Protein AF-A0A482V9Z1-F1 (afdb_monomer_lite)

pLDDT: mean 88.26, std 11.46, range [41.91, 97.75]

Structure (mmCIF, N/CA/C/O backbone):
data_AF-A0A482V9Z1-F1
#
_entry.id   AF-A0A482V9Z1-F1
#
loop_
_atom_site.group_PDB
_atom_site.id
_atom_site.type_symbol
_atom_site.label_atom_id
_atom_site.label_alt_id
_atom_site.label_comp_id
_atom_site.label_asym_id
_atom_site.label_entity_id
_atom_site.label_seq_id
_atom_site.pdbx_PDB_ins_code
_atom_site.Cartn_x
_atom_site.Cartn_y
_atom_site.Cartn_z
_atom_site.occupancy
_atom_site.B_iso_or_equiv
_atom_site.auth_seq_id
_atom_site.auth_comp_id
_atom_site.auth_asym_id
_atom_site.auth_atom_id
_atom_site.pdbx_PDB_model_num
ATOM 1 N N . MET A 1 1 ? -29.472 -9.387 -7.785 1.00 41.91 1 MET A N 1
ATOM 2 C CA . MET A 1 1 ? -29.413 -8.878 -9.172 1.00 41.91 1 MET A CA 1
ATOM 3 C C . MET A 1 1 ? -28.468 -7.685 -9.150 1.00 41.91 1 MET A C 1
ATOM 5 O O . MET A 1 1 ? -28.786 -6.718 -8.475 1.00 41.91 1 MET A O 1
ATOM 9 N N . VAL A 1 2 ? -27.271 -7.790 -9.737 1.00 45.00 2 VAL A N 1
ATOM 10 C CA . VAL A 1 2 ? -26.297 -6.681 -9.749 1.00 45.00 2 VAL A CA 1
ATOM 11 C C . VAL A 1 2 ? -26.750 -5.664 -10.807 1.00 45.00 2 VAL A C 1
ATOM 13 O O . VAL A 1 2 ? -26.982 -6.079 -11.947 1.00 45.00 2 VAL A O 1
ATOM 16 N N . PRO A 1 3 ? -26.945 -4.375 -10.472 1.00 49.47 3 PRO A N 1
ATOM 17 C CA . PRO A 1 3 ? -27.411 -3.387 -11.441 1.00 49.47 3 PRO A CA 1
ATOM 18 C C . PRO A 1 3 ? -26.407 -3.207 -12.591 1.00 49.47 3 PRO A C 1
ATOM 20 O O . PRO A 1 3 ? -25.194 -3.234 -12.387 1.00 49.47 3 PRO A O 1
ATOM 23 N N . ARG A 1 4 ? -26.906 -3.033 -13.821 1.00 59.50 4 ARG A N 1
ATOM 24 C CA . ARG A 1 4 ? -26.065 -2.794 -15.010 1.00 59.50 4 ARG A CA 1
ATOM 25 C C . ARG A 1 4 ? -25.396 -1.419 -14.903 1.00 59.50 4 ARG A C 1
ATOM 27 O O . ARG A 1 4 ? -26.078 -0.465 -14.553 1.00 59.50 4 ARG A O 1
ATOM 34 N N . HIS A 1 5 ? -24.115 -1.305 -15.274 1.00 59.34 5 HIS A N 1
ATOM 35 C CA . HIS A 1 5 ? -23.295 -0.096 -15.057 1.00 59.34 5 HIS A CA 1
ATOM 36 C C . HIS A 1 5 ? -23.943 1.223 -15.532 1.00 59.34 5 HIS A C 1
ATOM 38 O O . HIS A 1 5 ? -23.863 2.226 -14.830 1.00 59.34 5 HIS A O 1
ATOM 44 N N . ASN A 1 6 ? -24.665 1.194 -16.659 1.00 64.69 6 ASN A N 1
ATOM 45 C CA . ASN A 1 6 ? -25.381 2.347 -17.221 1.00 64.69 6 ASN A CA 1
ATOM 46 C C . ASN A 1 6 ? -26.492 2.905 -16.316 1.00 64.69 6 ASN A C 1
ATOM 48 O O . ASN A 1 6 ? -26.917 4.036 -16.515 1.00 64.69 6 ASN A O 1
ATOM 52 N N . ASN A 1 7 ? -26.956 2.129 -15.334 1.00 61.81 7 ASN A N 1
ATOM 53 C CA . ASN A 1 7 ? -28.040 2.496 -14.424 1.00 61.81 7 ASN A CA 1
ATOM 54 C C . ASN A 1 7 ? -27.549 2.708 -12.980 1.00 61.81 7 ASN A C 1
ATOM 56 O O . ASN A 1 7 ? -28.363 2.957 -12.100 1.00 61.81 7 ASN A O 1
ATOM 60 N N . VAL A 1 8 ? -26.246 2.556 -12.703 1.00 59.16 8 VAL A N 1
ATOM 61 C CA . VAL A 1 8 ? -25.694 2.658 -11.334 1.00 59.16 8 VAL A CA 1
ATOM 62 C C . VAL A 1 8 ? -25.489 4.116 -10.910 1.00 59.16 8 VAL A C 1
ATOM 64 O O . VAL A 1 8 ? -25.577 4.424 -9.729 1.00 59.16 8 VAL A O 1
ATOM 67 N N . PHE A 1 9 ? -25.258 5.022 -11.864 1.00 57.88 9 PHE A N 1
ATOM 68 C CA . PHE A 1 9 ? -24.918 6.427 -11.594 1.00 57.88 9 PHE A CA 1
ATOM 69 C C . PHE A 1 9 ? -25.969 7.427 -12.098 1.00 57.88 9 PHE A C 1
ATOM 71 O O . PHE A 1 9 ? -25.679 8.610 -12.241 1.00 57.88 9 PHE A O 1
ATOM 78 N N . THR A 1 10 ? -27.190 6.971 -12.398 1.00 64.38 10 THR A N 1
ATOM 79 C CA . THR A 1 10 ? -28.287 7.854 -12.837 1.00 64.38 10 THR A CA 1
ATOM 80 C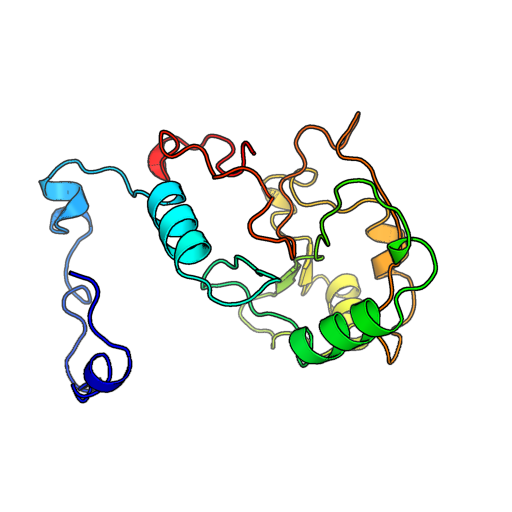 C . THR A 1 10 ? -28.883 8.677 -11.695 1.00 64.38 10 THR A C 1
ATOM 82 O O . THR A 1 10 ? -29.561 9.669 -11.949 1.00 64.38 10 THR A O 1
ATOM 85 N N . GLU A 1 11 ? -28.642 8.284 -10.443 1.00 65.69 11 GLU A N 1
ATOM 86 C CA . GLU A 1 11 ? -29.041 9.064 -9.276 1.00 65.69 11 GLU A CA 1
ATOM 87 C C . GLU A 1 11 ? -28.033 10.187 -9.022 1.00 65.69 11 GLU A C 1
ATOM 89 O O . GLU A 1 11 ? -26.869 9.963 -8.689 1.00 65.69 11 GLU A O 1
ATOM 94 N N . THR A 1 12 ? -28.494 11.425 -9.173 1.00 65.44 12 THR A N 1
ATOM 95 C CA . THR A 1 12 ? -27.739 12.606 -8.763 1.00 65.44 12 THR A CA 1
ATOM 96 C C . THR A 1 12 ? -27.607 12.622 -7.241 1.00 65.44 12 THR A C 1
ATOM 98 O O . THR A 1 12 ? -28.613 12.642 -6.530 1.00 65.44 12 THR A O 1
ATOM 101 N N . TYR A 1 13 ? -26.379 12.650 -6.730 1.00 68.00 13 TYR A N 1
ATOM 102 C CA . TYR A 1 13 ? -26.103 12.759 -5.299 1.00 68.00 13 TYR A CA 1
ATOM 103 C C . TYR A 1 13 ? -26.260 14.210 -4.825 1.00 68.00 13 TYR A C 1
ATOM 105 O O . TYR A 1 13 ? -25.604 15.123 -5.325 1.00 68.00 13 TYR A O 1
ATOM 113 N N . ASN A 1 14 ? -27.126 14.433 -3.835 1.00 71.94 14 ASN A N 1
ATOM 114 C CA . ASN A 1 14 ? -27.276 15.731 -3.183 1.00 71.94 14 ASN A CA 1
ATOM 115 C C . ASN A 1 14 ? -26.399 15.791 -1.922 1.00 71.94 14 ASN A C 1
ATOM 117 O O . ASN A 1 14 ? -26.817 15.378 -0.841 1.00 71.94 14 ASN A O 1
ATOM 121 N N . CYS A 1 15 ? -25.189 16.335 -2.060 1.00 78.56 15 CYS A N 1
ATOM 122 C CA . CYS A 1 15 ? -24.258 16.532 -0.944 1.00 78.56 15 CYS A CA 1
ATOM 123 C C . CYS A 1 15 ? -24.597 17.749 -0.058 1.00 78.56 15 CYS A C 1
ATOM 125 O O . CYS A 1 15 ? -23.825 18.074 0.840 1.00 78.56 15 CYS A O 1
ATOM 127 N N . SER A 1 16 ? -25.711 18.450 -0.308 1.00 84.69 16 SER A N 1
ATOM 128 C CA . SER A 1 16 ? -26.157 19.584 0.515 1.00 84.69 16 SER A CA 1
ATOM 129 C C . SER A 1 16 ? -26.915 19.149 1.769 1.00 84.69 16 SER A C 1
ATOM 131 O O . SER A 1 16 ? -27.087 19.950 2.685 1.00 84.69 16 SER A O 1
ATOM 133 N N . LEU A 1 17 ? -27.381 17.898 1.826 1.00 81.88 17 LEU A N 1
ATOM 134 C CA . LEU A 1 17 ? -28.006 17.356 3.028 1.00 81.88 17 LEU A CA 1
ATOM 135 C C . LEU A 1 17 ? -26.939 17.053 4.080 1.00 81.88 17 LEU A C 1
ATOM 137 O O . LEU A 1 17 ? -25.899 16.465 3.782 1.00 81.88 17 LEU A O 1
ATOM 141 N N . SER A 1 18 ? -27.214 17.425 5.330 1.00 83.06 18 SER A N 1
ATOM 142 C CA . SER A 1 18 ? -26.357 17.032 6.444 1.00 83.06 18 SER A CA 1
ATOM 143 C C . SER A 1 18 ? -26.303 15.505 6.543 1.00 83.06 18 SER A C 1
ATOM 145 O O . SER A 1 18 ? -27.344 14.850 6.423 1.00 83.06 18 SER A O 1
ATOM 147 N N . PRO A 1 19 ? -25.118 14.918 6.777 1.00 83.19 19 PRO A N 1
ATOM 148 C CA . PRO A 1 19 ? -25.011 13.479 6.895 1.00 83.19 19 PRO A CA 1
ATOM 149 C C . PRO A 1 19 ? -25.861 12.991 8.076 1.00 83.19 19 PRO A C 1
ATOM 151 O O . PRO A 1 19 ? -25.814 13.591 9.155 1.00 83.19 19 PRO A O 1
ATOM 154 N N . PRO A 1 20 ? -26.600 11.879 7.921 1.00 81.62 20 PRO A N 1
ATOM 155 C CA . PRO A 1 20 ? -27.537 11.395 8.936 1.00 81.62 20 PRO A CA 1
ATOM 156 C C . PRO A 1 20 ? -26.850 10.978 10.245 1.00 81.62 20 PRO A C 1
ATOM 158 O O . PRO A 1 20 ? -27.523 10.743 11.240 1.00 81.62 20 PRO A O 1
ATOM 161 N N . PHE A 1 21 ? -25.517 10.893 10.255 1.00 83.38 21 PHE A N 1
ATOM 162 C CA . PHE A 1 21 ? -24.700 10.548 11.413 1.00 83.38 21 PHE A CA 1
ATOM 163 C C . PHE A 1 21 ? -24.115 11.758 12.167 1.00 83.38 21 PHE A C 1
ATOM 165 O O . PH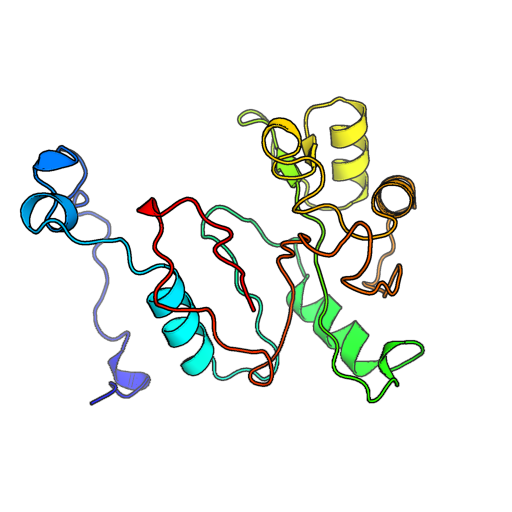E A 1 21 ? -23.497 11.549 13.205 1.00 83.38 21 PHE A O 1
ATOM 172 N N . LEU A 1 22 ? -24.288 13.004 11.692 1.00 84.62 22 LEU A N 1
ATOM 173 C CA . LEU A 1 22 ? -23.574 14.178 12.234 1.00 84.62 22 LEU A CA 1
ATOM 174 C C . LEU A 1 22 ? -23.830 14.421 13.736 1.00 84.62 22 LEU A C 1
ATOM 176 O O . LEU A 1 22 ? -22.915 14.788 14.463 1.00 84.62 22 LEU A O 1
ATOM 180 N N . ASN A 1 23 ? -25.064 14.186 14.194 1.00 87.56 23 ASN A N 1
ATOM 181 C CA . ASN A 1 23 ? -25.506 14.416 15.577 1.00 87.56 23 ASN A CA 1
ATOM 182 C C . ASN A 1 23 ? -26.010 13.130 16.253 1.00 87.56 23 ASN A C 1
ATOM 184 O O . ASN A 1 23 ? -26.817 13.186 17.179 1.00 87.56 23 ASN A O 1
ATOM 188 N N . VAL A 1 24 ? -25.582 11.966 15.760 1.00 88.44 24 VAL A N 1
ATOM 189 C CA . VAL A 1 24 ? -26.000 10.659 16.280 1.00 88.44 24 VAL A CA 1
ATOM 190 C C . VAL A 1 24 ? -24.862 10.079 17.105 1.00 88.44 24 VAL A C 1
ATOM 192 O O . VAL A 1 24 ? -23.741 9.936 16.616 1.00 88.44 24 VAL A O 1
ATOM 195 N N . THR A 1 25 ? -25.133 9.733 18.363 1.00 90.81 25 THR A N 1
ATOM 196 C CA . THR A 1 25 ? -24.120 9.087 19.206 1.00 90.81 25 THR A CA 1
ATOM 197 C C . THR A 1 25 ? -23.856 7.660 18.729 1.00 90.81 25 THR A C 1
ATOM 199 O O . THR A 1 25 ? -24.721 7.012 18.137 1.00 90.81 25 THR A O 1
ATOM 202 N N . SER A 1 26 ? -22.663 7.128 19.016 1.00 86.38 26 SER A N 1
ATOM 203 C CA . SER A 1 26 ? -22.298 5.753 18.640 1.00 86.38 26 SER A CA 1
ATOM 204 C C . SER A 1 26 ? -23.327 4.715 19.122 1.00 86.38 26 SER A C 1
ATOM 206 O O . SER A 1 26 ? -23.615 3.762 18.400 1.00 86.38 26 SER A O 1
ATOM 208 N N . ASP A 1 27 ? -23.941 4.921 20.291 1.00 89.75 27 ASP A N 1
ATOM 209 C CA . ASP A 1 27 ? -24.960 4.026 20.867 1.00 89.75 27 ASP A CA 1
ATOM 210 C C . ASP A 1 27 ? -26.278 4.013 20.085 1.00 89.75 27 ASP A C 1
ATOM 212 O O . ASP A 1 27 ? -27.002 3.016 20.076 1.00 89.75 27 ASP A O 1
ATOM 216 N N . GLN A 1 28 ? -26.585 5.111 19.398 1.00 91.56 28 GLN A N 1
ATOM 217 C CA . GLN A 1 28 ? -27.777 5.252 18.567 1.00 91.56 28 GLN A CA 1
ATOM 218 C C . GLN A 1 28 ? -27.567 4.733 17.139 1.00 91.56 28 GLN A C 1
ATOM 220 O O . GLN A 1 28 ? -28.537 4.566 16.401 1.00 91.56 28 GLN A O 1
ATOM 225 N N . MET A 1 29 ? -26.327 4.449 16.734 1.00 89.19 29 MET A N 1
ATOM 226 C CA . MET A 1 29 ? -26.055 3.900 15.410 1.00 89.19 29 MET A CA 1
ATOM 227 C C . MET A 1 29 ? -26.597 2.473 15.281 1.00 89.19 29 MET A C 1
ATOM 229 O O . MET A 1 29 ? -26.482 1.656 16.198 1.00 89.19 29 MET A O 1
ATOM 233 N N . TYR A 1 30 ? -27.125 2.146 14.097 1.00 89.69 30 TYR A N 1
ATOM 234 C CA . TYR A 1 30 ? -27.728 0.844 13.788 1.00 89.69 30 TYR A CA 1
ATOM 235 C C . TYR A 1 30 ? -26.840 -0.341 14.194 1.00 89.69 30 TYR A C 1
ATOM 237 O O . TYR A 1 30 ? -27.309 -1.287 14.826 1.00 89.69 30 TYR A O 1
ATOM 245 N N . LYS A 1 31 ? -25.540 -0.261 13.881 1.00 89.25 31 LYS A N 1
ATOM 246 C CA . LYS A 1 31 ? -24.547 -1.280 14.237 1.00 89.25 31 LYS A CA 1
ATOM 247 C C . LYS A 1 31 ? -24.549 -1.573 15.741 1.00 89.25 31 LYS A C 1
ATOM 249 O O . LYS A 1 31 ? -24.617 -2.737 16.126 1.00 89.25 31 LYS A O 1
ATOM 254 N N . THR A 1 32 ? -24.518 -0.537 16.577 1.00 90.25 32 THR A N 1
ATOM 255 C CA . THR A 1 32 ? -24.469 -0.673 18.039 1.00 90.25 32 THR A CA 1
ATOM 256 C C . THR A 1 32 ? -25.795 -1.178 18.594 1.00 90.25 32 THR A C 1
ATOM 258 O O . THR A 1 32 ? -25.811 -2.165 19.329 1.00 90.25 32 THR A O 1
ATOM 261 N N . GLN A 1 33 ? -26.920 -0.593 18.169 1.00 93.75 33 GLN A N 1
ATOM 262 C CA . GLN A 1 33 ? -28.260 -1.016 18.601 1.00 93.75 33 GLN A CA 1
ATOM 263 C C . GLN A 1 33 ? -28.545 -2.490 18.287 1.00 93.75 33 GLN A C 1
ATOM 265 O O . GLN A 1 33 ? -29.223 -3.180 19.049 1.00 93.75 33 GLN A O 1
ATOM 270 N N . LYS A 1 34 ? -28.022 -2.982 17.160 1.00 95.06 34 LYS A N 1
ATOM 271 C CA . LYS A 1 34 ? -28.172 -4.372 16.718 1.00 95.06 34 LYS A CA 1
ATOM 272 C C . LYS A 1 34 ? -27.019 -5.284 17.146 1.00 95.06 34 LYS A C 1
ATOM 274 O O . LYS A 1 34 ? -27.043 -6.458 16.792 1.00 95.06 34 LYS A O 1
ATOM 279 N N . LYS A 1 35 ? -26.046 -4.782 17.920 1.00 91.81 35 LYS A N 1
ATOM 280 C CA . LYS A 1 35 ? -24.861 -5.527 18.389 1.00 91.81 35 LYS A CA 1
ATOM 281 C C . LYS A 1 35 ? -24.093 -6.208 17.244 1.00 91.81 35 LYS A C 1
ATOM 283 O O . LYS A 1 35 ? -23.663 -7.352 17.363 1.00 91.81 35 LYS A O 1
ATOM 288 N N . LEU A 1 36 ? -23.957 -5.509 16.120 1.00 90.19 36 LEU A N 1
ATOM 289 C CA . LEU A 1 36 ? -23.294 -6.012 14.921 1.00 90.19 36 LEU A CA 1
ATOM 290 C C . LEU A 1 36 ? -21.791 -5.725 14.964 1.00 90.19 36 LEU A C 1
ATOM 292 O O . LEU A 1 36 ? -21.350 -4.658 15.396 1.00 90.19 36 LEU A O 1
ATOM 296 N N . LEU A 1 37 ? -21.010 -6.669 14.446 1.00 88.56 37 LEU A N 1
ATOM 297 C CA . LEU A 1 37 ? -19.584 -6.490 14.186 1.00 88.56 37 LEU A CA 1
ATOM 298 C C . LEU A 1 37 ? -19.381 -5.731 12.874 1.00 88.56 37 LEU A C 1
ATOM 300 O O . LEU A 1 37 ? -20.197 -5.853 11.958 1.00 88.56 37 LEU A O 1
ATOM 304 N N . TYR A 1 38 ? -18.302 -4.952 12.761 1.00 87.44 38 TYR A N 1
ATOM 305 C CA . TYR A 1 38 ? -17.977 -4.314 11.485 1.00 87.44 38 TYR A CA 1
ATOM 306 C C . TYR A 1 38 ? -17.346 -5.346 10.537 1.00 87.44 38 TYR A C 1
ATOM 308 O O . TYR A 1 38 ? -16.270 -5.873 10.852 1.00 87.44 38 TYR A O 1
ATOM 316 N N . PRO A 1 39 ? -17.974 -5.634 9.382 1.00 89.12 39 PRO A N 1
ATOM 317 C CA . PRO A 1 39 ? -17.592 -6.746 8.518 1.00 89.12 39 PRO A CA 1
ATOM 318 C C . PRO A 1 39 ? -16.454 -6.338 7.568 1.00 89.12 39 PRO A C 1
ATOM 320 O O . PRO A 1 39 ? -16.598 -6.363 6.348 1.00 89.12 39 PRO A O 1
ATOM 323 N N . VAL A 1 40 ? -15.317 -5.917 8.130 1.00 88.19 40 VAL A N 1
ATOM 324 C CA . VAL A 1 40 ? -14.192 -5.331 7.378 1.00 88.19 40 VAL A CA 1
ATOM 325 C C . VAL A 1 40 ? -13.686 -6.247 6.262 1.00 88.19 40 VAL A C 1
ATOM 327 O O . VAL A 1 40 ? -13.512 -5.797 5.132 1.00 88.19 40 VAL A O 1
ATOM 330 N N . ASN A 1 41 ? -13.503 -7.536 6.551 1.00 90.44 41 ASN A N 1
ATOM 331 C CA . ASN A 1 41 ? -12.954 -8.488 5.590 1.00 90.44 41 ASN A CA 1
ATOM 332 C C . ASN A 1 41 ? -13.984 -8.942 4.552 1.00 90.44 41 ASN A C 1
ATOM 334 O O . ASN A 1 41 ? -13.620 -9.091 3.391 1.00 90.44 41 ASN A O 1
ATOM 338 N N . VAL A 1 42 ? -15.268 -9.018 4.919 1.00 92.25 42 VAL A N 1
ATOM 339 C CA . VAL A 1 42 ? -16.358 -9.198 3.943 1.00 92.25 42 VAL A CA 1
ATOM 340 C C . VAL A 1 42 ? -16.368 -8.029 2.958 1.00 92.25 42 VAL A C 1
ATOM 342 O O . VAL A 1 42 ? -16.373 -8.234 1.751 1.00 92.25 42 VAL A O 1
ATOM 345 N N . GLY A 1 43 ? -16.304 -6.787 3.456 1.00 92.38 43 GLY A N 1
ATOM 346 C CA . GLY A 1 43 ? -16.255 -5.597 2.605 1.00 92.38 43 GLY A CA 1
ATOM 347 C C . GLY A 1 43 ? -15.049 -5.596 1.661 1.00 92.38 43 GLY A C 1
ATOM 348 O O . GLY A 1 43 ? -15.192 -5.290 0.478 1.00 92.38 43 GLY A O 1
ATOM 349 N N . ARG A 1 44 ? -13.872 -6.003 2.157 1.00 92.62 44 ARG A N 1
ATOM 350 C CA . ARG A 1 44 ? -12.655 -6.160 1.344 1.00 92.62 44 ARG A CA 1
ATOM 351 C C . ARG A 1 44 ? -12.811 -7.231 0.265 1.00 92.62 44 ARG A C 1
ATOM 353 O O . ARG A 1 44 ? -12.430 -6.980 -0.875 1.00 92.62 44 ARG A O 1
ATOM 360 N N . ASN A 1 45 ? -13.368 -8.391 0.607 1.00 94.38 45 ASN A N 1
ATOM 361 C CA . ASN A 1 45 ? -13.591 -9.488 -0.334 1.00 94.38 45 ASN A CA 1
ATOM 362 C C . ASN A 1 45 ? -14.588 -9.087 -1.423 1.00 94.38 45 ASN A C 1
ATOM 364 O O . ASN A 1 45 ? -14.255 -9.203 -2.597 1.00 94.38 45 ASN A O 1
ATOM 368 N N . VAL A 1 46 ? -15.729 -8.495 -1.054 1.00 95.62 46 VAL A N 1
ATOM 369 C CA . VAL A 1 46 ? -16.714 -7.973 -2.016 1.00 95.62 46 VAL A CA 1
ATOM 370 C C . VAL A 1 46 ? -16.073 -6.940 -2.943 1.00 95.62 46 VAL A C 1
ATOM 372 O O . VAL A 1 46 ? -16.205 -7.039 -4.159 1.00 95.62 46 VAL A O 1
ATOM 375 N N . ALA A 1 47 ? -15.337 -5.963 -2.403 1.00 94.38 47 ALA A N 1
ATOM 376 C CA . ALA A 1 47 ? -14.659 -4.963 -3.228 1.00 94.38 47 ALA A CA 1
ATOM 377 C C . ALA A 1 47 ? -13.648 -5.602 -4.194 1.00 94.38 47 ALA A C 1
ATOM 379 O O . ALA A 1 47 ? -13.555 -5.186 -5.350 1.00 94.38 47 ALA A O 1
ATOM 380 N N . ARG A 1 48 ? -12.917 -6.627 -3.739 1.00 94.06 48 ARG A N 1
ATOM 381 C CA . ARG A 1 48 ? -11.955 -7.355 -4.565 1.00 94.06 48 ARG A CA 1
ATOM 382 C C . ARG A 1 48 ? -12.642 -8.136 -5.671 1.00 94.06 48 ARG A C 1
ATOM 384 O O . ARG A 1 48 ? -12.274 -7.952 -6.818 1.00 94.06 48 ARG A O 1
ATOM 391 N N . GLU A 1 49 ? -13.635 -8.960 -5.353 1.00 94.94 49 GLU A N 1
ATOM 392 C CA . GLU A 1 49 ? -14.365 -9.780 -6.329 1.00 94.94 49 GLU A CA 1
ATOM 393 C C . GLU A 1 49 ? -15.073 -8.932 -7.392 1.00 94.94 49 GLU A C 1
ATOM 395 O O . GLU A 1 49 ? -15.177 -9.335 -8.548 1.00 94.94 49 GLU A O 1
ATOM 400 N N . MET A 1 50 ? -15.507 -7.726 -7.021 1.00 95.56 50 MET A N 1
ATOM 401 C CA . MET A 1 50 ? -16.128 -6.777 -7.944 1.00 95.56 50 MET A CA 1
ATOM 402 C C . MET A 1 50 ? -15.114 -5.972 -8.773 1.00 95.56 50 MET A C 1
ATOM 404 O O . MET A 1 50 ? -15.510 -5.305 -9.735 1.00 95.56 50 MET A O 1
ATOM 408 N N . ALA A 1 51 ? -13.819 -6.013 -8.443 1.00 95.31 51 ALA A N 1
ATOM 409 C CA . ALA A 1 51 ? -12.789 -5.312 -9.198 1.00 95.31 51 ALA A CA 1
ATOM 410 C C . ALA A 1 51 ? -12.594 -5.959 -10.579 1.00 95.31 51 ALA A C 1
ATOM 412 O O . ALA A 1 51 ? -12.243 -7.130 -10.705 1.00 95.31 51 ALA A O 1
ATOM 413 N N . GLN A 1 52 ? -12.779 -5.174 -11.639 1.00 95.38 52 GLN A N 1
ATOM 414 C CA . GLN A 1 52 ? -12.695 -5.661 -13.023 1.00 95.38 52 GLN A CA 1
ATOM 415 C C . GLN A 1 52 ? -11.261 -5.689 -13.579 1.00 95.38 52 GLN A C 1
ATOM 417 O O . GLN A 1 52 ? -11.029 -6.179 -14.683 1.00 95.38 52 GLN A O 1
ATOM 422 N N . THR A 1 53 ? -10.295 -5.135 -12.847 1.00 95.88 53 THR A N 1
ATOM 423 C CA . THR A 1 53 ? -8.896 -5.030 -13.269 1.00 95.88 53 THR A CA 1
ATOM 424 C C . THR A 1 53 ? -8.086 -6.253 -12.848 1.00 95.88 53 THR A C 1
ATOM 426 O O . THR A 1 53 ? -8.382 -6.906 -11.852 1.00 95.88 53 THR A O 1
ATOM 429 N N . HIS A 1 54 ? -7.022 -6.557 -13.599 1.00 95.75 54 HIS A N 1
ATOM 430 C CA . HIS A 1 54 ? -6.119 -7.662 -13.260 1.00 95.75 54 HIS A CA 1
ATOM 431 C C . HIS A 1 54 ? -5.326 -7.393 -11.971 1.00 95.75 54 HIS A C 1
ATOM 433 O O . HIS A 1 54 ? -5.225 -8.266 -11.110 1.00 95.75 54 HIS A O 1
ATOM 439 N N . TYR A 1 55 ? -4.787 -6.177 -11.842 1.00 97.50 55 TYR A N 1
ATOM 440 C CA . TYR A 1 55 ? -4.100 -5.716 -10.640 1.00 97.50 55 TYR A CA 1
ATOM 441 C C . TYR A 1 55 ? -5.058 -4.971 -9.719 1.00 97.50 55 TYR A C 1
ATOM 443 O O . TYR A 1 55 ? -5.897 -4.195 -10.186 1.00 97.50 55 TYR A O 1
ATOM 451 N N . ILE A 1 56 ? -4.904 -5.195 -8.415 1.00 96.56 56 ILE A N 1
ATOM 452 C CA . ILE A 1 56 ? -5.783 -4.654 -7.378 1.00 96.56 56 ILE A CA 1
ATOM 453 C C . ILE A 1 56 ? -4.921 -4.054 -6.271 1.00 96.56 56 ILE A C 1
ATOM 455 O O . ILE A 1 56 ? -4.038 -4.724 -5.738 1.00 96.56 56 ILE A O 1
ATOM 459 N N . LEU A 1 57 ? -5.189 -2.797 -5.920 1.00 95.06 57 LEU A N 1
ATOM 460 C CA . LEU A 1 57 ? -4.607 -2.129 -4.758 1.00 95.06 57 LEU A CA 1
ATOM 461 C C . LEU A 1 57 ? -5.711 -1.919 -3.711 1.00 95.06 57 LEU A C 1
ATOM 463 O O . LEU A 1 57 ? -6.467 -0.953 -3.830 1.00 95.06 57 LEU A O 1
ATOM 467 N N . PRO A 1 58 ? -5.844 -2.800 -2.705 1.00 91.56 58 PRO A N 1
ATOM 468 C CA . PRO A 1 58 ? -6.671 -2.501 -1.546 1.00 91.56 58 PRO A CA 1
ATOM 469 C C . PRO A 1 58 ? -6.051 -1.326 -0.780 1.00 91.56 58 PRO A C 1
ATOM 471 O O . PRO A 1 58 ? -4.839 -1.281 -0.577 1.00 91.56 58 PRO A O 1
ATOM 474 N N . SER A 1 59 ? -6.870 -0.368 -0.359 1.00 89.69 59 SER A N 1
ATOM 475 C CA . SER A 1 59 ? -6.407 0.799 0.388 1.00 89.69 59 SER A CA 1
ATOM 476 C C . SER A 1 59 ? -7.477 1.234 1.380 1.00 89.69 59 SER A C 1
ATOM 478 O O . SER A 1 59 ? -8.661 1.265 1.038 1.00 89.69 59 SER A O 1
ATOM 480 N N . ASP A 1 60 ? -7.060 1.534 2.608 1.00 88.19 60 ASP A N 1
ATOM 481 C CA . ASP A 1 60 ? -7.943 2.145 3.595 1.00 88.19 60 ASP A CA 1
ATOM 482 C C . ASP A 1 60 ? -8.222 3.601 3.184 1.00 88.19 60 ASP A C 1
ATOM 484 O O . ASP A 1 60 ? -7.380 4.261 2.580 1.00 88.19 60 ASP A O 1
ATOM 488 N N . ILE A 1 61 ? -9.410 4.114 3.510 1.00 88.12 61 ILE A N 1
ATOM 489 C CA . ILE A 1 61 ? -9.897 5.423 3.028 1.00 88.12 61 ILE A CA 1
ATOM 490 C C . ILE A 1 61 ? -9.010 6.613 3.434 1.00 88.12 61 ILE A C 1
ATOM 492 O O . ILE A 1 61 ? -9.038 7.658 2.792 1.00 88.12 61 ILE A O 1
ATOM 496 N N . GLU A 1 62 ? -8.226 6.459 4.498 1.00 89.06 62 GLU A N 1
ATOM 497 C CA . GLU A 1 62 ? -7.304 7.472 5.020 1.00 89.06 62 GLU A CA 1
ATOM 498 C C . GLU A 1 62 ? -5.902 7.416 4.396 1.00 89.06 62 GLU A C 1
ATOM 500 O O . GLU A 1 62 ? -5.066 8.281 4.665 1.00 89.06 62 GLU A O 1
ATOM 505 N N . LEU A 1 63 ? -5.626 6.412 3.560 1.00 91.38 63 LEU A N 1
ATOM 506 C CA . LEU A 1 63 ? -4.336 6.249 2.908 1.00 91.38 63 LEU A CA 1
ATOM 507 C C . LEU A 1 63 ? -4.347 6.906 1.533 1.00 91.38 63 LEU A C 1
ATOM 509 O O . LEU A 1 63 ? -5.107 6.535 0.643 1.00 91.38 63 LEU A O 1
ATOM 513 N N . TYR A 1 64 ? -3.439 7.860 1.348 1.00 92.81 64 TYR A N 1
ATOM 514 C CA . TYR A 1 64 ? -3.269 8.583 0.094 1.00 92.81 64 TYR A CA 1
ATOM 515 C C . TYR A 1 64 ? -2.197 7.898 -0.764 1.00 92.81 64 TYR A C 1
ATOM 517 O O . TYR A 1 64 ? -1.022 7.898 -0.381 1.00 92.81 64 TYR A O 1
ATOM 525 N N . PRO A 1 65 ? -2.546 7.317 -1.927 1.00 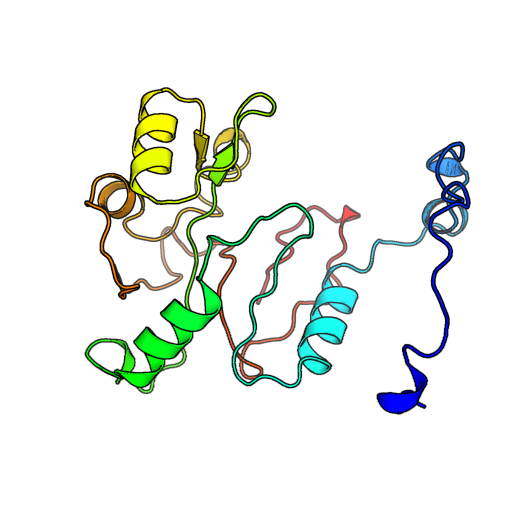93.50 65 PRO A N 1
ATOM 526 C CA . PRO A 1 65 ? -1.551 6.761 -2.833 1.00 93.50 65 PRO A CA 1
ATOM 527 C C . PRO A 1 65 ? -0.653 7.866 -3.396 1.00 93.50 65 PRO A C 1
ATOM 529 O O . PRO A 1 65 ? -1.114 8.976 -3.669 1.00 93.50 65 PRO A O 1
ATOM 532 N N . SER A 1 66 ? 0.625 7.559 -3.625 1.00 93.50 66 SER A N 1
ATOM 533 C CA . SER A 1 66 ? 1.540 8.517 -4.249 1.00 93.50 66 SER A CA 1
ATOM 534 C C . SER A 1 66 ? 1.048 8.935 -5.642 1.00 93.50 66 SER A C 1
ATOM 536 O O . SER A 1 66 ? 0.527 8.091 -6.388 1.00 93.50 66 SER A O 1
ATOM 538 N N . PRO A 1 67 ? 1.255 10.202 -6.045 1.00 94.38 67 PRO A N 1
ATOM 539 C CA . PRO A 1 67 ? 0.918 10.653 -7.387 1.00 94.38 67 PRO A CA 1
ATOM 540 C C . PRO A 1 67 ? 1.517 9.739 -8.461 1.00 94.38 67 PRO A C 1
ATOM 542 O O . PRO A 1 67 ? 2.668 9.312 -8.377 1.00 94.38 67 PRO A O 1
ATOM 545 N N . ASN A 1 68 ? 0.733 9.446 -9.499 1.00 95.25 68 ASN A N 1
ATOM 546 C CA . ASN A 1 68 ? 1.143 8.624 -10.642 1.00 95.25 68 ASN A CA 1
ATOM 547 C C . ASN A 1 68 ? 1.521 7.165 -10.317 1.00 95.25 68 ASN A C 1
ATOM 549 O O . ASN A 1 68 ? 2.107 6.502 -11.174 1.00 95.25 68 ASN A O 1
ATOM 553 N N . ILE A 1 69 ? 1.177 6.626 -9.140 1.00 95.19 69 ILE A N 1
ATOM 554 C CA . ILE A 1 69 ? 1.506 5.231 -8.799 1.00 95.19 69 ILE A CA 1
ATOM 555 C C . ILE A 1 69 ? 0.940 4.230 -9.815 1.00 95.19 69 ILE A C 1
ATOM 557 O O . ILE A 1 69 ? 1.648 3.316 -10.222 1.00 95.19 69 ILE A O 1
ATOM 561 N N . ILE A 1 70 ? -0.293 4.435 -10.290 1.00 96.00 70 ILE A N 1
ATOM 562 C CA . ILE A 1 70 ? -0.954 3.547 -11.260 1.00 96.00 70 ILE A CA 1
ATOM 563 C C . ILE A 1 70 ? -0.189 3.496 -12.596 1.00 96.00 70 ILE A C 1
ATOM 565 O O . ILE A 1 70 ? 0.260 2.410 -12.968 1.00 96.00 70 ILE A O 1
ATOM 569 N N . PRO A 1 71 ? 0.009 4.615 -13.329 1.00 97.38 71 PRO A N 1
ATOM 570 C CA . PRO A 1 71 ? 0.722 4.564 -14.605 1.00 97.38 71 PRO A CA 1
ATOM 571 C C . PRO A 1 71 ? 2.180 4.112 -14.451 1.00 97.38 71 PRO A C 1
ATOM 573 O O . PRO A 1 71 ? 2.677 3.372 -15.298 1.00 97.38 71 PRO A O 1
ATOM 576 N N . GLN A 1 72 ? 2.864 4.488 -13.364 1.00 97.06 72 GLN A N 1
ATOM 577 C CA . GLN A 1 72 ? 4.238 4.039 -13.121 1.00 97.06 72 GLN A CA 1
ATOM 578 C C . GLN A 1 72 ? 4.326 2.538 -12.829 1.00 97.06 72 GLN A C 1
ATOM 580 O O . GLN A 1 72 ? 5.226 1.869 -13.336 1.00 97.06 72 GLN A O 1
ATOM 585 N N . PHE A 1 73 ? 3.385 1.996 -12.054 1.00 97.69 73 PHE A N 1
ATOM 586 C CA . PHE A 1 73 ? 3.301 0.566 -11.785 1.00 97.69 73 PHE A CA 1
ATOM 587 C C . PHE A 1 73 ? 3.055 -0.230 -13.063 1.00 97.69 73 PHE A C 1
ATOM 589 O O . PHE A 1 73 ? 3.796 -1.167 -13.347 1.00 97.69 73 PHE A O 1
ATOM 596 N N . LEU A 1 74 ? 2.082 0.177 -13.878 1.00 97.69 74 LEU A N 1
ATOM 597 C CA . LEU A 1 74 ? 1.798 -0.507 -15.140 1.00 97.69 74 LEU A CA 1
ATOM 598 C C . LEU A 1 74 ? 2.985 -0.446 -16.112 1.00 97.69 74 LEU A C 1
ATOM 600 O O . LEU A 1 74 ? 3.274 -1.449 -16.761 1.00 97.69 74 LEU A O 1
ATOM 604 N N . LYS A 1 75 ? 3.719 0.675 -16.165 1.00 97.50 75 LYS A N 1
ATOM 605 C CA . LYS A 1 75 ? 4.964 0.773 -16.943 1.00 97.50 75 LYS A CA 1
ATOM 606 C C . LYS A 1 75 ? 6.023 -0.215 -16.441 1.00 97.50 75 LYS A C 1
ATOM 608 O O . LYS A 1 75 ? 6.568 -0.963 -17.246 1.00 97.50 75 LYS A O 1
ATOM 613 N N . MET A 1 76 ? 6.269 -0.265 -15.129 1.00 97.19 76 MET A N 1
ATOM 614 C CA . MET A 1 76 ? 7.224 -1.205 -14.524 1.00 97.19 76 MET A CA 1
ATOM 615 C C . MET A 1 76 ? 6.862 -2.664 -14.848 1.00 97.19 76 MET A C 1
ATOM 617 O O . MET A 1 76 ? 7.735 -3.460 -15.184 1.00 97.19 76 MET A O 1
ATOM 621 N N . ILE A 1 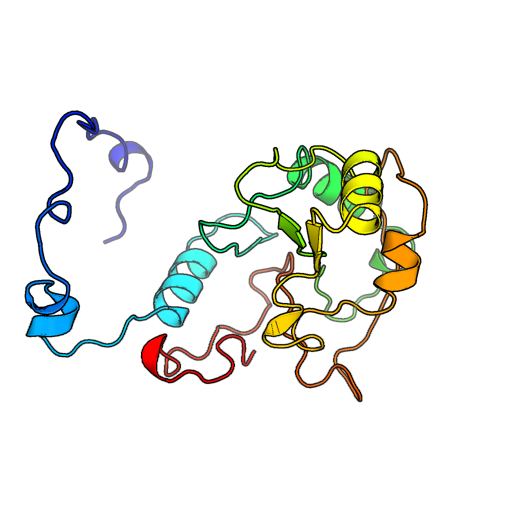77 ? 5.576 -3.019 -14.777 1.00 97.00 77 ILE A N 1
ATOM 622 C CA . ILE A 1 77 ? 5.094 -4.354 -15.151 1.00 97.00 77 ILE A CA 1
ATOM 623 C C . ILE A 1 77 ? 5.315 -4.632 -16.642 1.00 97.00 77 ILE A C 1
ATOM 625 O O . ILE A 1 77 ? 5.769 -5.720 -16.986 1.00 97.00 77 ILE A O 1
ATOM 629 N N . ALA A 1 78 ? 5.021 -3.667 -17.517 1.00 96.31 78 ALA A N 1
ATOM 630 C CA . ALA A 1 78 ? 5.161 -3.821 -18.963 1.00 96.31 78 ALA A CA 1
ATOM 631 C C . ALA A 1 78 ? 6.619 -3.997 -19.414 1.00 96.31 78 ALA A C 1
ATOM 633 O O . ALA A 1 78 ? 6.870 -4.722 -20.374 1.00 96.31 78 ALA A O 1
ATOM 634 N N . GLU A 1 79 ? 7.580 -3.384 -18.713 1.00 94.75 79 GLU A N 1
ATOM 635 C CA . GLU A 1 79 ? 9.010 -3.631 -18.944 1.00 94.75 79 GLU A CA 1
ATOM 636 C C . GLU A 1 79 ? 9.363 -5.109 -18.722 1.00 94.75 79 GLU A C 1
ATOM 638 O O . GLU A 1 79 ? 10.180 -5.659 -19.454 1.00 94.75 79 GLU A O 1
ATOM 643 N N . ASN A 1 80 ? 8.715 -5.762 -17.747 1.00 91.88 80 ASN A N 1
ATOM 644 C CA . ASN A 1 80 ? 8.805 -7.199 -17.483 1.00 91.88 80 ASN A CA 1
ATOM 645 C C . ASN A 1 80 ? 10.250 -7.738 -17.417 1.00 91.88 80 ASN A C 1
ATOM 647 O O . ASN A 1 80 ? 10.581 -8.775 -17.989 1.00 91.88 80 ASN A O 1
ATOM 651 N N . VAL A 1 81 ? 11.132 -7.025 -16.716 1.00 94.06 81 VAL A N 1
ATOM 652 C CA . VAL A 1 81 ? 12.550 -7.387 -16.569 1.00 94.06 81 VAL A CA 1
ATOM 653 C C . VAL A 1 81 ? 12.909 -7.811 -15.144 1.00 94.06 81 VAL A C 1
ATOM 655 O O . VAL A 1 81 ? 12.209 -7.525 -14.169 1.00 94.06 81 VAL A O 1
ATOM 658 N N . GLY A 1 82 ? 14.054 -8.485 -15.008 1.00 93.12 82 GLY A N 1
ATOM 659 C CA . GLY A 1 82 ? 14.657 -8.789 -13.712 1.00 93.12 82 GLY A CA 1
ATOM 660 C C . GLY A 1 82 ? 13.746 -9.654 -12.827 1.00 93.12 82 GLY A C 1
ATOM 661 O O . GLY A 1 82 ? 13.264 -10.688 -13.292 1.00 93.12 82 GLY A O 1
ATOM 662 N N . PRO A 1 83 ? 13.485 -9.270 -11.560 1.00 91.69 83 PRO A N 1
ATOM 663 C CA . PRO A 1 83 ? 12.638 -10.048 -10.651 1.00 91.69 83 PRO A CA 1
ATOM 664 C C . PRO A 1 83 ? 11.217 -10.330 -11.153 1.00 91.69 83 PRO A C 1
ATOM 666 O O . PRO A 1 83 ? 10.588 -11.290 -10.699 1.00 91.69 83 PRO A O 1
ATOM 669 N N . LEU A 1 84 ? 10.708 -9.508 -12.077 1.00 92.81 84 LEU A N 1
ATOM 670 C CA . LEU A 1 84 ? 9.361 -9.645 -12.634 1.00 92.81 84 LEU A CA 1
ATOM 671 C C . LEU A 1 84 ? 9.212 -10.913 -13.484 1.00 92.81 84 LEU A C 1
ATOM 673 O O . LEU A 1 84 ? 8.148 -11.523 -13.460 1.00 92.81 84 LEU A O 1
ATOM 677 N N . LEU A 1 85 ? 10.303 -11.382 -14.107 1.00 94.06 85 LEU A N 1
ATOM 678 C CA . LEU A 1 85 ? 10.349 -12.602 -14.928 1.00 94.06 85 LEU A CA 1
ATOM 679 C C . LEU A 1 85 ? 10.105 -13.894 -14.138 1.00 94.06 85 LEU A C 1
ATOM 681 O O . LEU A 1 85 ? 9.882 -14.959 -14.717 1.00 94.06 85 LEU A O 1
ATOM 685 N N . SER A 1 86 ? 10.189 -13.832 -12.808 1.00 92.38 86 SER A N 1
ATOM 686 C CA . SER A 1 86 ? 9.914 -14.982 -11.953 1.00 92.38 86 SER A CA 1
ATOM 687 C C . SER A 1 86 ? 8.496 -15.507 -12.200 1.00 92.38 86 SER A C 1
ATOM 689 O O . SER A 1 86 ? 7.549 -14.733 -12.289 1.00 92.38 86 SER A O 1
ATOM 691 N N . LYS A 1 87 ? 8.314 -16.827 -12.232 1.00 90.50 87 LYS A N 1
ATOM 692 C CA . LYS A 1 87 ? 6.979 -17.447 -12.335 1.00 90.50 87 LYS A CA 1
ATOM 693 C C . LYS A 1 87 ? 6.329 -17.719 -10.979 1.00 90.50 87 LYS A C 1
ATOM 695 O O . LYS A 1 87 ? 5.164 -18.091 -10.924 1.00 90.50 87 LYS A O 1
ATOM 700 N N . ASN A 1 88 ? 7.066 -17.527 -9.885 1.00 92.06 88 ASN A N 1
ATOM 701 C CA . ASN A 1 88 ? 6.530 -17.749 -8.547 1.00 92.06 88 ASN A CA 1
ATOM 702 C C . ASN A 1 88 ? 5.444 -16.710 -8.220 1.00 92.06 88 ASN A C 1
ATOM 704 O O . ASN A 1 88 ? 5.590 -15.551 -8.638 1.00 92.06 88 ASN A O 1
ATOM 708 N N . PRO A 1 89 ? 4.415 -17.082 -7.434 1.00 92.25 89 PRO A N 1
ATOM 709 C CA . PRO A 1 89 ? 3.463 -16.127 -6.882 1.00 92.25 89 PRO A CA 1
ATOM 710 C C . PRO A 1 89 ? 4.194 -14.982 -6.180 1.00 92.25 89 PRO A C 1
ATOM 712 O O . PRO A 1 89 ? 5.170 -15.202 -5.455 1.00 92.25 89 PRO A O 1
ATOM 715 N N . LYS A 1 90 ? 3.767 -13.753 -6.458 1.00 93.56 90 LYS A N 1
ATOM 716 C CA . LYS A 1 90 ? 4.380 -12.539 -5.925 1.00 93.56 90 LYS A CA 1
ATOM 717 C C . LYS A 1 90 ? 3.346 -11.427 -5.847 1.00 93.56 90 LYS A C 1
ATOM 719 O O . LYS A 1 90 ? 2.435 -11.368 -6.665 1.00 93.56 90 LYS A O 1
ATOM 724 N N . VAL A 1 91 ? 3.575 -10.526 -4.908 1.00 95.19 91 VAL A N 1
ATOM 725 C CA . VAL A 1 91 ? 2.811 -9.295 -4.712 1.00 95.19 91 VAL A CA 1
ATOM 726 C C . VAL A 1 91 ? 3.779 -8.116 -4.652 1.00 95.19 91 VAL A C 1
ATOM 728 O O . VAL A 1 91 ? 4.995 -8.321 -4.557 1.00 95.19 91 VAL A O 1
ATOM 731 N N . PHE A 1 92 ? 3.262 -6.888 -4.686 1.00 96.25 92 PHE A N 1
ATOM 732 C CA . PHE A 1 92 ? 4.068 -5.663 -4.702 1.00 96.25 92 PHE A CA 1
ATOM 733 C C . PHE A 1 92 ? 3.753 -4.768 -3.493 1.00 96.25 92 PHE A C 1
ATOM 735 O O . PHE A 1 92 ? 2.899 -3.884 -3.586 1.00 96.25 92 PHE A O 1
ATOM 742 N N . PRO A 1 93 ? 4.406 -5.003 -2.341 1.00 94.94 93 PRO A N 1
ATOM 743 C CA . PRO A 1 93 ? 4.217 -4.214 -1.128 1.00 94.94 93 PRO A CA 1
ATOM 744 C C . PRO A 1 93 ? 4.656 -2.764 -1.294 1.00 94.94 93 PRO A C 1
ATOM 746 O O . PRO A 1 93 ? 5.700 -2.486 -1.886 1.00 94.94 93 PRO A O 1
ATOM 749 N N . LEU A 1 94 ? 3.869 -1.852 -0.730 1.00 94.12 94 LEU A N 1
ATOM 750 C CA . LEU A 1 94 ? 4.151 -0.422 -0.720 1.00 94.12 94 LEU A CA 1
ATOM 751 C C . LEU A 1 94 ? 4.686 0.008 0.651 1.00 94.12 94 LEU A C 1
ATOM 753 O O . LEU A 1 94 ? 4.384 -0.597 1.680 1.00 94.12 94 LEU A O 1
ATOM 757 N N . HIS A 1 95 ? 5.492 1.069 0.667 1.00 93.94 95 HIS A N 1
ATOM 758 C CA . HIS A 1 95 ? 5.883 1.729 1.909 1.00 93.94 95 HIS A CA 1
ATOM 759 C C . HIS A 1 95 ? 4.786 2.701 2.344 1.00 93.94 95 HIS A C 1
ATOM 761 O O . HIS A 1 95 ? 4.323 3.501 1.535 1.00 93.94 95 HIS A O 1
ATOM 767 N N . LEU A 1 96 ? 4.399 2.645 3.619 1.00 93.94 96 LEU A N 1
ATOM 768 C CA . LEU A 1 96 ? 3.390 3.526 4.202 1.00 93.94 96 LEU A CA 1
ATOM 769 C C . LEU A 1 96 ? 4.031 4.444 5.240 1.00 93.94 96 LEU A C 1
ATOM 771 O O . LEU A 1 96 ? 4.929 4.035 5.987 1.00 93.94 96 LEU A O 1
ATOM 775 N N . PHE A 1 97 ? 3.523 5.671 5.308 1.00 95.38 97 PHE A N 1
ATOM 776 C CA . PHE A 1 97 ? 4.000 6.704 6.215 1.00 95.38 97 PHE A CA 1
ATOM 777 C C . PHE A 1 97 ? 2.827 7.483 6.804 1.00 95.38 97 PHE A C 1
ATOM 779 O O . PHE A 1 97 ? 1.833 7.726 6.126 1.00 95.38 97 PHE A O 1
ATOM 786 N N . GLU A 1 98 ? 2.975 7.891 8.056 1.00 95.25 98 GLU A N 1
ATOM 787 C CA . GLU A 1 98 ? 2.097 8.838 8.734 1.00 95.25 98 GLU A CA 1
ATOM 788 C C . GLU A 1 98 ? 2.734 10.220 8.664 1.00 95.25 98 GLU A C 1
ATOM 790 O O . GLU A 1 98 ? 3.932 10.376 8.920 1.00 95.25 98 GLU A O 1
ATOM 795 N N . VAL A 1 99 ? 1.926 11.216 8.326 1.00 96.06 99 VAL A N 1
ATOM 796 C CA . VAL A 1 99 ? 2.331 12.617 8.220 1.00 96.06 99 VAL A CA 1
ATOM 797 C C . VAL A 1 99 ? 1.640 13.405 9.327 1.00 96.06 99 VAL A C 1
ATOM 799 O O . VAL A 1 99 ? 0.462 13.183 9.608 1.00 96.06 99 VAL A O 1
ATOM 802 N N . SER A 1 100 ? 2.367 14.316 9.975 1.00 95.25 100 SER A N 1
ATOM 803 C CA . SER A 1 100 ? 1.797 15.194 11.001 1.00 95.25 100 SER A CA 1
ATOM 804 C C . SER A 1 100 ? 0.614 16.004 10.454 1.00 95.25 100 SER A C 1
ATOM 806 O O . SER A 1 100 ? 0.680 16.531 9.349 1.00 95.25 100 SER A O 1
ATOM 808 N N . ALA A 1 101 ? -0.447 16.167 11.250 1.00 93.06 101 ALA A N 1
ATOM 809 C CA . ALA A 1 101 ? -1.712 16.776 10.812 1.00 93.06 101 ALA A CA 1
ATOM 810 C C . ALA A 1 101 ? -1.596 18.215 10.264 1.00 93.06 101 ALA A C 1
ATOM 812 O O . ALA A 1 101 ? -2.452 18.658 9.507 1.00 93.06 101 ALA A O 1
ATOM 813 N N . ASN A 1 102 ? -0.552 18.952 10.649 1.00 94.50 102 ASN A N 1
ATOM 814 C CA . ASN A 1 102 ? -0.275 20.315 10.187 1.00 94.50 102 ASN A CA 1
ATOM 815 C C . ASN A 1 102 ? 0.671 20.377 8.974 1.00 94.50 102 ASN A C 1
ATOM 817 O O . ASN A 1 102 ? 1.153 21.457 8.639 1.00 94.50 102 ASN A O 1
ATOM 821 N N . GLN A 1 103 ? 0.992 19.239 8.364 1.00 95.31 103 GLN A N 1
ATOM 822 C CA . GLN A 1 103 ? 1.887 19.140 7.218 1.00 95.31 103 GLN A CA 1
ATOM 823 C C . GLN A 1 103 ? 1.113 18.713 5.978 1.00 95.31 103 GLN A C 1
ATOM 825 O O . GLN A 1 103 ? 0.114 17.999 6.055 1.00 95.31 103 GLN A O 1
ATOM 830 N N . GLN A 1 104 ? 1.603 19.127 4.814 1.00 94.50 104 GLN A N 1
ATOM 831 C CA . GLN A 1 104 ? 1.081 18.639 3.547 1.00 94.50 104 GLN A CA 1
ATOM 832 C C . GLN A 1 104 ? 1.617 17.229 3.268 1.00 94.50 104 GLN A C 1
ATOM 834 O O . GLN A 1 104 ? 2.772 16.922 3.565 1.00 94.50 104 GLN A O 1
ATOM 839 N N . VAL A 1 105 ? 0.785 16.378 2.664 1.00 94.75 105 VAL A N 1
ATOM 840 C CA . VAL A 1 105 ? 1.209 15.054 2.194 1.00 94.75 105 VAL A CA 1
ATOM 841 C C . VAL A 1 105 ? 2.337 15.223 1.162 1.00 94.75 105 VAL A C 1
ATOM 843 O O . VAL A 1 105 ? 2.178 16.004 0.218 1.00 94.75 105 VAL A O 1
ATOM 846 N N . PRO A 1 106 ? 3.481 14.527 1.309 1.00 96.06 106 PRO A N 1
ATOM 847 C CA . PRO A 1 106 ? 4.593 14.662 0.381 1.00 96.06 106 PRO A CA 1
ATOM 848 C C . PRO A 1 106 ? 4.221 14.103 -0.994 1.00 96.06 106 PRO A C 1
ATOM 850 O O . PRO A 1 106 ? 3.791 12.960 -1.130 1.00 96.06 106 PRO A O 1
ATOM 853 N N . GLU A 1 107 ? 4.440 14.904 -2.032 1.00 94.81 107 GLU A N 1
ATOM 854 C CA . GLU A 1 107 ? 4.123 14.533 -3.419 1.00 94.81 107 GLU A CA 1
ATOM 855 C C . GLU A 1 107 ? 5.159 13.589 -4.039 1.00 94.81 107 GLU A C 1
ATOM 857 O O . GLU A 1 107 ? 4.898 12.966 -5.066 1.00 94.81 107 GLU A O 1
ATOM 862 N N . ASN A 1 108 ? 6.354 13.518 -3.448 1.00 95.50 108 ASN A N 1
ATOM 863 C CA . ASN A 1 108 ? 7.494 12.793 -3.987 1.00 95.50 108 ASN A CA 1
ATOM 864 C C . ASN A 1 108 ? 8.419 12.292 -2.866 1.00 95.50 108 ASN A C 1
ATOM 866 O O . ASN A 1 108 ? 8.309 12.700 -1.702 1.00 95.50 108 ASN A O 1
ATOM 870 N N . LYS A 1 109 ? 9.324 11.373 -3.210 1.00 96.00 109 LYS A N 1
ATOM 871 C CA . LYS A 1 109 ? 10.200 10.727 -2.228 1.00 96.00 109 LYS A CA 1
ATOM 872 C C . LYS A 1 109 ? 11.216 11.710 -1.650 1.00 96.00 109 LYS A C 1
ATOM 874 O O . LYS A 1 109 ? 11.564 11.581 -0.480 1.00 96.00 109 LYS A O 1
ATOM 879 N N . THR A 1 110 ? 11.667 12.695 -2.423 1.00 96.81 110 THR A N 1
ATOM 880 C CA . THR A 1 110 ? 12.605 13.720 -1.942 1.00 96.81 110 THR A CA 1
ATOM 881 C C . THR A 1 110 ? 12.019 14.505 -0.761 1.00 96.81 110 THR A C 1
ATOM 883 O O . THR A 1 110 ? 12.626 14.524 0.309 1.00 96.81 110 THR A O 1
ATOM 886 N N . LYS A 1 111 ? 10.792 15.029 -0.893 1.00 96.94 111 LYS A N 1
ATOM 887 C CA . LYS A 1 111 ? 10.064 15.699 0.202 1.00 96.94 111 LYS A CA 1
ATOM 888 C C . LYS A 1 111 ? 9.822 14.754 1.380 1.00 96.94 111 LYS A C 1
ATOM 890 O O . LYS A 1 111 ? 10.033 15.124 2.530 1.00 96.94 111 LYS A O 1
ATOM 895 N N . LEU A 1 112 ? 9.430 13.506 1.112 1.00 97.31 112 LEU A N 1
ATOM 896 C CA . LEU A 1 112 ? 9.247 12.507 2.169 1.00 97.31 112 LEU A CA 1
ATOM 897 C C . LEU A 1 112 ? 10.544 12.267 2.967 1.00 97.31 112 LEU A C 1
ATOM 899 O O . LEU A 1 112 ? 10.483 12.152 4.189 1.00 97.31 112 LEU A O 1
ATOM 903 N N . LYS A 1 113 ? 11.713 12.207 2.313 1.00 97.19 113 LYS A N 1
ATOM 904 C CA . LYS A 1 113 ? 13.015 12.056 2.991 1.00 97.19 113 LYS A CA 1
ATOM 905 C C . LYS A 1 113 ? 13.282 13.216 3.947 1.00 97.19 113 LYS A C 1
ATOM 907 O O . LYS A 1 113 ? 13.650 12.969 5.092 1.00 97.19 113 LYS A O 1
ATOM 912 N N . GLU A 1 114 ? 13.042 14.450 3.511 1.00 96.81 114 GLU A N 1
ATOM 913 C CA . GLU A 1 114 ? 13.177 15.642 4.359 1.00 96.81 114 GLU A CA 1
ATOM 914 C C . GLU A 1 114 ? 12.262 15.555 5.587 1.00 96.81 114 GLU A C 1
ATOM 916 O O . GLU A 1 114 ? 12.713 15.759 6.715 1.00 96.81 114 GLU A O 1
ATOM 921 N N . MET A 1 115 ? 11.001 15.160 5.388 1.00 97.75 115 MET A N 1
ATOM 922 C CA . MET A 1 115 ? 10.033 15.006 6.476 1.00 97.75 115 MET A CA 1
ATOM 923 C C . MET A 1 115 ? 10.411 13.889 7.456 1.00 97.75 115 MET A C 1
ATOM 925 O O . MET A 1 115 ? 10.234 14.035 8.667 1.00 97.75 115 MET A O 1
ATOM 929 N N . LEU A 1 116 ? 10.972 12.780 6.964 1.00 96.38 116 LEU A N 1
ATOM 930 C CA . LEU A 1 116 ? 11.493 11.700 7.807 1.00 96.38 116 LEU A CA 1
ATOM 931 C C . LEU A 1 116 ? 12.672 12.179 8.666 1.00 96.38 116 LEU A C 1
ATOM 933 O O . LEU A 1 116 ? 12.746 11.831 9.845 1.00 96.38 116 LEU A O 1
ATOM 937 N N . THR A 1 117 ? 13.572 12.993 8.105 1.00 95.94 117 THR A N 1
ATOM 938 C CA . THR A 1 117 ? 14.699 13.588 8.839 1.00 95.94 117 THR A CA 1
ATOM 939 C C . THR A 1 117 ? 14.232 14.604 9.881 1.00 95.94 117 THR A C 1
ATOM 941 O O . THR A 1 117 ? 14.753 14.619 10.994 1.00 95.94 117 THR A O 1
ATOM 944 N N . GLN A 1 118 ? 13.231 15.421 9.551 1.00 96.62 118 GLN A N 1
ATOM 945 C CA . GLN A 1 118 ? 12.645 16.411 10.462 1.00 96.62 118 GLN A CA 1
ATOM 946 C C . GLN A 1 118 ? 11.725 15.787 11.525 1.00 96.62 118 GLN A C 1
ATOM 948 O O . GLN A 1 118 ? 11.345 16.456 12.483 1.00 96.62 118 GLN A O 1
ATOM 953 N N . GLY A 1 119 ? 11.346 14.515 11.367 1.00 95.94 119 GLY A N 1
ATOM 954 C CA . GLY A 1 119 ? 10.398 13.833 12.249 1.00 95.94 119 GLY A CA 1
ATOM 955 C C . GLY A 1 119 ? 8.940 14.263 12.052 1.00 95.94 119 GLY A C 1
ATOM 956 O O . GLY A 1 119 ? 8.098 13.958 12.895 1.00 95.94 119 GLY A O 1
ATOM 957 N N . THR A 1 120 ? 8.634 14.954 10.952 1.00 97.25 120 THR A N 1
ATOM 958 C CA . THR A 1 120 ? 7.280 15.375 10.555 1.00 97.25 120 THR A CA 1
ATOM 959 C C . THR A 1 120 ? 6.544 14.318 9.725 1.00 97.25 120 THR A C 1
ATOM 961 O O . THR A 1 120 ? 5.336 14.430 9.511 1.00 97.25 120 THR A O 1
ATOM 964 N N . ALA A 1 121 ? 7.256 13.267 9.310 1.00 97.12 121 ALA A N 1
ATOM 965 C CA . ALA A 1 121 ? 6.697 12.005 8.849 1.00 97.12 121 ALA A CA 1
ATOM 966 C C . ALA A 1 121 ? 7.363 10.827 9.575 1.00 97.12 121 ALA A C 1
ATOM 968 O O . ALA A 1 121 ? 8.532 10.891 9.966 1.00 97.12 121 ALA A O 1
ATOM 969 N N . VAL A 1 122 ? 6.638 9.722 9.738 1.00 95.31 122 VAL A N 1
ATOM 970 C CA . VAL A 1 122 ? 7.162 8.473 10.310 1.00 95.31 122 VAL A CA 1
ATOM 971 C C . VAL A 1 122 ? 6.648 7.260 9.536 1.00 95.31 122 VAL A C 1
ATOM 973 O O . VAL A 1 122 ? 5.576 7.332 8.946 1.00 95.31 122 VAL A O 1
ATOM 976 N N . PRO A 1 123 ? 7.369 6.122 9.528 1.00 94.38 123 PRO A N 1
ATOM 977 C CA . PRO A 1 123 ? 6.802 4.854 9.078 1.00 94.38 123 PRO A CA 1
ATOM 978 C C . PRO A 1 123 ? 5.449 4.561 9.738 1.00 94.38 123 PRO A C 1
ATOM 980 O O . PRO A 1 123 ? 5.277 4.806 10.934 1.00 94.38 123 PRO A O 1
ATOM 983 N N . PHE A 1 124 ? 4.515 4.025 8.960 1.00 92.62 124 PHE A N 1
ATOM 984 C CA . PHE A 1 124 ? 3.162 3.720 9.420 1.00 92.62 124 PHE A CA 1
ATOM 985 C C . PHE A 1 124 ? 3.155 2.783 10.630 1.00 92.62 124 PHE A C 1
ATOM 987 O O . PHE A 1 124 ? 3.931 1.825 10.694 1.00 92.62 124 PHE A O 1
ATOM 994 N N . HIS A 1 125 ? 2.314 3.103 11.615 1.00 88.44 125 HIS A N 1
ATOM 995 C CA . HIS A 1 125 ? 2.213 2.420 12.899 1.00 88.44 125 HIS A CA 1
ATOM 996 C C . HIS A 1 125 ? 3.546 2.283 13.654 1.00 88.44 125 HIS A C 1
ATOM 998 O O . HIS A 1 125 ? 3.679 1.405 14.511 1.00 88.44 125 HIS A O 1
ATOM 1004 N N . LYS A 1 126 ? 4.531 3.172 13.427 1.00 87.56 126 LYS A N 1
ATOM 1005 C CA . LYS A 1 126 ? 5.849 3.119 14.097 1.00 87.56 126 LYS A CA 1
ATOM 1006 C C . LYS A 1 126 ? 5.751 2.995 15.619 1.00 87.56 126 LYS A C 1
ATOM 1008 O O . LYS A 1 126 ? 6.623 2.376 16.217 1.00 87.56 126 LYS A O 1
ATOM 1013 N N . LYS A 1 127 ? 4.738 3.598 16.250 1.00 86.25 127 LYS A N 1
ATOM 1014 C CA . LYS A 1 127 ? 4.543 3.559 17.712 1.00 86.25 127 LYS A CA 1
ATOM 1015 C C . LYS A 1 127 ? 3.664 2.398 18.191 1.00 86.25 127 LYS A C 1
ATOM 1017 O O . LYS A 1 127 ? 3.775 2.027 19.353 1.00 86.25 127 LYS A O 1
ATOM 1022 N N . LEU A 1 128 ? 2.805 1.851 17.328 1.00 85.56 128 LEU A N 1
ATOM 1023 C CA . LEU A 1 128 ? 1.857 0.787 17.679 1.00 85.56 128 LEU A CA 1
ATOM 1024 C C . LEU A 1 128 ? 2.466 -0.592 17.416 1.00 85.56 128 LEU A C 1
ATOM 1026 O O . LEU A 1 128 ? 2.479 -1.444 18.297 1.00 85.56 128 LEU A O 1
ATOM 1030 N N . CYS A 1 129 ? 3.011 -0.790 16.216 1.00 83.62 129 CYS A N 1
ATOM 1031 C CA . CYS A 1 129 ? 3.729 -1.997 15.843 1.00 83.62 129 CYS A CA 1
ATOM 1032 C C . CYS A 1 129 ? 4.863 -1.671 14.852 1.00 83.62 129 CYS A C 1
ATOM 1034 O O . CYS A 1 129 ? 4.667 -1.727 13.635 1.00 83.62 129 CYS A O 1
ATOM 1036 N N . PRO A 1 130 ? 6.085 -1.386 15.345 1.00 81.06 130 PRO A N 1
ATOM 1037 C CA . PRO A 1 130 ? 7.213 -0.997 14.494 1.00 81.06 130 PRO A CA 1
ATOM 1038 C C . PRO A 1 130 ? 7.599 -2.037 13.426 1.00 81.06 130 PRO A C 1
ATOM 1040 O O . PRO A 1 130 ? 8.231 -1.694 12.428 1.00 81.06 130 PRO A O 1
ATOM 1043 N N . GLY A 1 131 ? 7.280 -3.314 13.662 1.00 82.56 131 GLY A N 1
ATOM 1044 C CA . GLY A 1 131 ? 7.602 -4.425 12.765 1.00 82.56 131 GLY A CA 1
ATOM 1045 C C . GLY A 1 131 ? 6.494 -4.791 11.777 1.00 82.56 131 GLY A C 1
ATOM 1046 O O . GLY A 1 131 ? 6.817 -5.281 10.698 1.00 82.56 131 GLY A O 1
ATOM 1047 N N . CYS A 1 132 ? 5.222 -4.529 12.102 1.00 85.19 132 CYS A N 1
ATOM 1048 C CA . CYS A 1 132 ? 4.081 -5.076 11.361 1.00 85.19 132 CYS A CA 1
ATOM 1049 C C . CYS A 1 132 ? 4.032 -4.578 9.919 1.00 85.19 132 CYS A C 1
ATOM 1051 O O . CYS A 1 132 ? 3.826 -5.377 9.026 1.00 85.19 132 CYS A O 1
ATOM 1053 N N . HIS A 1 133 ? 4.308 -3.299 9.651 1.00 86.62 133 HIS A N 1
ATOM 1054 C CA . HIS A 1 133 ? 4.288 -2.755 8.281 1.00 86.62 133 HIS A CA 1
ATOM 1055 C C . HIS A 1 133 ? 5.691 -2.515 7.701 1.00 86.62 133 HIS A C 1
ATOM 1057 O O . HIS A 1 133 ? 5.849 -1.892 6.650 1.00 86.62 133 HIS A O 1
ATOM 1063 N N . SER A 1 134 ? 6.739 -3.001 8.374 1.00 87.06 134 SER A N 1
ATOM 1064 C CA . SER A 1 134 ? 8.119 -2.755 7.958 1.00 87.06 134 SER A CA 1
ATOM 1065 C C . SER A 1 134 ? 8.492 -3.618 6.756 1.00 87.06 134 SER A C 1
ATOM 1067 O O . SER A 1 134 ? 8.679 -4.829 6.864 1.00 87.06 134 SER A O 1
ATOM 1069 N N . VAL A 1 135 ? 8.623 -2.981 5.595 1.00 90.06 135 VAL A N 1
ATOM 1070 C CA . VAL A 1 135 ? 9.051 -3.642 4.359 1.00 90.06 135 VAL A CA 1
ATOM 1071 C C . VAL A 1 135 ? 10.535 -4.046 4.462 1.00 90.06 135 VAL A C 1
ATOM 1073 O O . VAL A 1 135 ? 11.357 -3.281 4.986 1.00 90.06 135 VAL A O 1
ATOM 1076 N N . PRO A 1 136 ? 10.936 -5.220 3.942 1.00 91.50 136 PRO A N 1
ATOM 1077 C CA . PRO A 1 136 ? 12.341 -5.600 3.843 1.00 91.50 136 PRO A CA 1
ATOM 1078 C C . PRO A 1 136 ? 13.214 -4.506 3.208 1.00 91.50 136 PRO A C 1
ATOM 1080 O O . PRO A 1 136 ? 12.904 -3.989 2.139 1.00 91.50 136 PRO A O 1
ATOM 1083 N N . ARG A 1 137 ? 14.326 -4.168 3.875 1.00 93.75 137 ARG A N 1
ATOM 1084 C CA . ARG A 1 137 ? 15.260 -3.089 3.490 1.00 93.75 137 ARG A CA 1
ATOM 1085 C C . ARG A 1 137 ? 14.646 -1.680 3.445 1.00 93.75 137 ARG A C 1
ATOM 1087 O O . ARG A 1 137 ? 15.104 -0.820 2.695 1.00 93.75 137 ARG A O 1
ATOM 1094 N N . ALA A 1 138 ? 13.628 -1.417 4.272 1.00 92.25 138 ALA A N 1
ATOM 1095 C CA . ALA A 1 138 ? 12.982 -0.105 4.335 1.00 92.25 138 ALA A CA 1
ATOM 1096 C C . ALA A 1 138 ? 13.933 1.048 4.681 1.00 92.25 138 ALA A C 1
ATOM 1098 O O . ALA A 1 138 ? 13.780 2.130 4.123 1.00 92.25 138 ALA A O 1
ATOM 1099 N N . LYS A 1 139 ? 14.922 0.841 5.561 1.00 92.88 139 LYS A N 1
ATOM 1100 C CA . LYS A 1 139 ? 15.892 1.895 5.900 1.00 92.88 139 LYS A CA 1
ATOM 1101 C C . LYS A 1 139 ? 16.753 2.253 4.691 1.00 92.88 139 LYS A C 1
ATOM 1103 O O . LYS A 1 139 ? 16.933 3.427 4.395 1.00 92.88 139 LYS A O 1
ATOM 1108 N N . GLU A 1 140 ? 17.240 1.252 3.965 1.00 96.62 140 GLU A N 1
ATOM 1109 C CA . GLU A 1 140 ? 18.015 1.468 2.745 1.00 96.62 140 GLU A CA 1
ATOM 1110 C C . GLU A 1 140 ? 17.178 2.145 1.658 1.00 96.62 140 GLU A C 1
ATOM 1112 O O . GLU A 1 140 ? 17.670 3.057 0.999 1.00 96.62 140 GLU A O 1
ATOM 1117 N N . TRP A 1 141 ? 15.903 1.768 1.514 1.00 96.19 141 TRP A N 1
ATOM 1118 C CA . TRP A 1 141 ? 14.995 2.438 0.582 1.00 96.19 141 TRP A CA 1
ATOM 1119 C C . TRP A 1 141 ? 14.782 3.909 0.950 1.00 96.19 141 TRP A C 1
ATOM 1121 O O . TRP A 1 141 ? 14.847 4.762 0.067 1.00 96.19 141 TRP A O 1
ATOM 1131 N N . GLN A 1 142 ? 14.580 4.221 2.235 1.00 94.62 142 GLN A N 1
ATOM 1132 C CA . GLN A 1 142 ? 14.411 5.598 2.719 1.00 94.62 142 GLN A CA 1
ATOM 1133 C C . GLN A 1 142 ? 15.661 6.451 2.460 1.00 94.62 142 GLN A C 1
ATOM 1135 O O . GLN A 1 142 ? 15.542 7.616 2.098 1.00 94.62 142 GLN A O 1
ATOM 1140 N N . MET A 1 143 ? 16.858 5.876 2.601 1.00 94.50 143 MET A N 1
ATOM 1141 C CA . MET A 1 143 ? 18.115 6.590 2.350 1.00 94.50 143 MET A CA 1
ATOM 1142 C C . MET A 1 143 ? 18.425 6.753 0.860 1.00 94.50 143 MET A C 1
ATOM 1144 O O . MET A 1 143 ? 19.033 7.752 0.478 1.00 94.50 143 MET A O 1
ATOM 1148 N N . ALA A 1 144 ? 17.999 5.810 0.016 1.00 96.25 144 ALA A N 1
ATOM 1149 C CA . ALA A 1 144 ? 18.246 5.861 -1.420 1.00 96.25 144 ALA A CA 1
ATOM 1150 C C . ALA A 1 144 ? 17.598 7.089 -2.073 1.00 96.25 144 ALA A C 1
ATOM 1152 O O . ALA A 1 144 ? 16.566 7.595 -1.618 1.00 96.25 144 ALA A O 1
ATOM 1153 N N . ASP A 1 145 ? 18.184 7.559 -3.166 1.00 95.62 145 ASP A N 1
ATOM 1154 C CA . ASP A 1 145 ? 17.648 8.697 -3.904 1.00 95.62 145 ASP A CA 1
ATOM 1155 C C . ASP A 1 145 ? 16.341 8.365 -4.621 1.00 95.62 145 ASP A C 1
ATOM 1157 O O . ASP A 1 145 ? 15.923 7.206 -4.746 1.00 95.62 145 ASP A O 1
ATOM 1161 N N . GLU A 1 146 ? 15.635 9.422 -4.998 1.00 94.94 146 GLU A N 1
ATOM 1162 C CA . GLU A 1 146 ? 14.434 9.325 -5.806 1.00 94.94 146 GLU A CA 1
ATOM 1163 C C . GLU A 1 146 ? 14.788 9.022 -7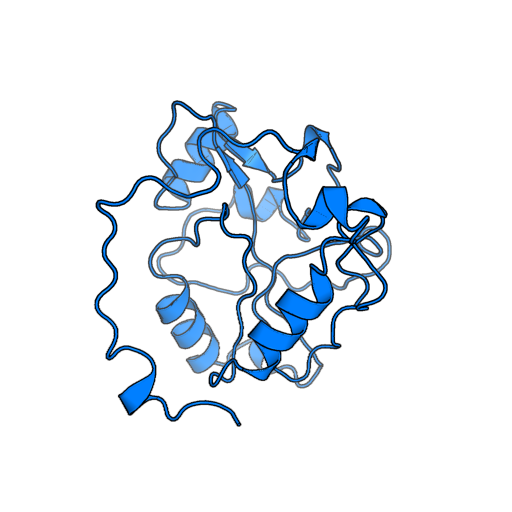.263 1.00 94.94 146 GLU A C 1
ATOM 1165 O O . GLU A 1 146 ? 15.689 9.619 -7.849 1.00 94.94 146 GLU A O 1
ATOM 1170 N N . THR A 1 147 ? 14.056 8.085 -7.856 1.00 94.00 147 THR A N 1
ATOM 1171 C CA . THR A 1 147 ? 14.154 7.745 -9.273 1.00 94.00 147 THR A CA 1
ATOM 1172 C C . THR A 1 147 ? 12.934 8.284 -10.008 1.00 94.00 147 THR A C 1
ATOM 1174 O O . THR A 1 147 ? 11.837 8.315 -9.461 1.00 94.00 147 THR A O 1
ATOM 1177 N N . LYS A 1 148 ? 13.102 8.668 -11.279 1.00 91.69 148 LYS A N 1
ATOM 1178 C CA . LYS A 1 148 ? 11.975 9.106 -12.127 1.00 91.69 148 LYS A CA 1
ATOM 1179 C C . LYS A 1 148 ? 10.974 7.990 -12.435 1.00 91.69 148 LYS A C 1
ATOM 1181 O O . LYS A 1 148 ? 9.836 8.265 -12.789 1.00 91.69 148 LYS A O 1
ATOM 1186 N N . GLU A 1 149 ? 11.430 6.745 -12.377 1.00 93.06 149 GLU A N 1
ATOM 1187 C CA . GLU A 1 149 ? 10.644 5.558 -12.698 1.00 93.06 149 GLU A CA 1
ATOM 1188 C C . GLU A 1 149 ? 10.490 4.692 -11.452 1.00 93.06 149 GLU A C 1
ATOM 1190 O O . GLU A 1 149 ? 11.435 4.564 -10.662 1.00 93.06 149 GLU A O 1
ATOM 1195 N N . LEU A 1 150 ? 9.331 4.050 -11.313 1.00 94.81 150 LEU A N 1
ATOM 1196 C CA . LEU A 1 150 ? 9.108 3.018 -10.311 1.00 94.81 150 LEU A CA 1
ATOM 1197 C C . LEU A 1 150 ? 9.860 1.737 -10.692 1.00 94.81 150 LEU A C 1
ATOM 1199 O O . LEU A 1 150 ? 9.702 1.223 -11.797 1.00 94.81 150 LEU A O 1
ATOM 1203 N N . LYS A 1 151 ? 10.674 1.217 -9.768 1.00 94.00 151 LYS A N 1
ATOM 1204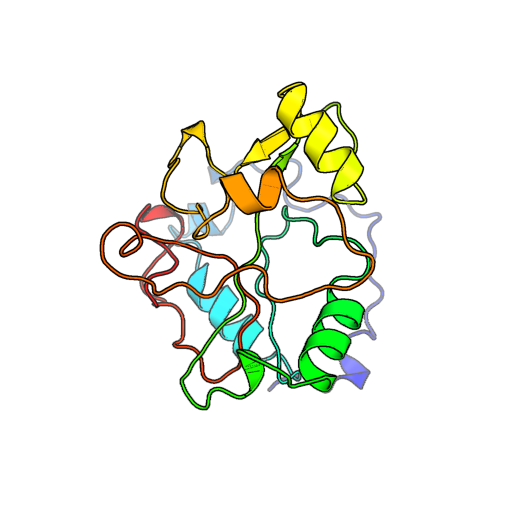 C CA . LYS A 1 151 ? 11.452 -0.020 -9.943 1.00 94.00 151 LYS A CA 1
ATOM 1205 C C . LYS A 1 151 ? 11.370 -0.884 -8.694 1.00 94.00 151 LYS A C 1
ATOM 1207 O O . LYS A 1 151 ? 11.175 -0.384 -7.585 1.00 94.00 151 LYS A O 1
ATOM 1212 N N . VAL A 1 152 ? 11.592 -2.186 -8.865 1.00 95.06 152 VAL A N 1
ATOM 1213 C CA . VAL A 1 152 ? 11.741 -3.113 -7.739 1.00 95.06 152 VAL A CA 1
ATOM 1214 C C . VAL A 1 152 ? 13.036 -2.786 -6.996 1.00 95.06 152 VAL A C 1
ATOM 1216 O O . VAL A 1 152 ? 14.127 -3.032 -7.501 1.00 95.06 152 VAL A O 1
ATOM 1219 N N . PHE A 1 153 ? 12.916 -2.244 -5.783 1.00 95.38 153 PHE A N 1
ATOM 1220 C CA . PHE A 1 153 ? 14.076 -1.935 -4.944 1.00 95.38 153 PHE A CA 1
ATOM 1221 C C . PHE A 1 153 ? 14.677 -3.188 -4.296 1.00 95.38 153 PHE A C 1
ATOM 1223 O O . PHE A 1 153 ? 15.895 -3.343 -4.214 1.00 95.38 153 PHE A O 1
ATOM 1230 N N . HIS A 1 154 ? 13.824 -4.096 -3.818 1.00 95.25 154 HIS A N 1
ATOM 1231 C CA . HIS A 1 154 ? 14.252 -5.326 -3.167 1.00 95.25 154 HIS A CA 1
ATOM 1232 C C . HIS A 1 154 ? 13.173 -6.409 -3.257 1.00 95.25 154 HIS A C 1
ATOM 1234 O O . HIS A 1 154 ? 11.982 -6.110 -3.282 1.00 95.25 154 HIS A O 1
ATOM 1240 N N . VAL A 1 155 ? 13.602 -7.673 -3.269 1.00 94.69 155 VAL A N 1
ATOM 1241 C CA . VAL A 1 155 ? 12.722 -8.846 -3.222 1.00 94.69 155 VAL A CA 1
ATOM 1242 C C . VAL A 1 155 ? 12.921 -9.534 -1.881 1.00 94.69 155 VAL A C 1
ATOM 1244 O O . VAL A 1 155 ? 14.011 -10.021 -1.588 1.00 94.69 155 VAL A O 1
ATOM 1247 N N . GLY A 1 156 ? 11.862 -9.578 -1.076 1.00 92.56 156 GLY A N 1
ATOM 1248 C CA . GLY A 1 156 ? 11.849 -10.250 0.220 1.00 92.56 156 GLY A CA 1
ATOM 1249 C C . GLY A 1 156 ? 10.910 -11.453 0.244 1.00 92.56 156 GLY A C 1
ATOM 1250 O O . GLY A 1 156 ? 10.104 -11.655 -0.662 1.00 92.56 156 GLY A O 1
ATOM 1251 N N . LYS A 1 157 ? 11.000 -12.245 1.315 1.00 91.19 157 LYS A N 1
ATOM 1252 C CA . LYS A 1 157 ? 10.043 -13.310 1.639 1.00 91.19 157 LYS A CA 1
ATOM 1253 C C . LYS A 1 157 ? 9.383 -13.000 2.982 1.00 91.19 157 LYS A C 1
ATOM 1255 O O . LYS A 1 157 ? 10.045 -12.492 3.886 1.00 91.19 157 LYS A O 1
ATOM 1260 N N . ARG A 1 158 ? 8.099 -13.341 3.120 1.00 89.38 158 ARG A N 1
ATOM 1261 C CA . ARG A 1 158 ? 7.341 -13.249 4.379 1.00 89.38 158 ARG A CA 1
ATOM 1262 C C . ARG A 1 158 ? 7.698 -14.432 5.292 1.00 89.38 158 ARG A C 1
ATOM 1264 O O . ARG A 1 158 ? 6.912 -15.349 5.484 1.00 89.38 158 ARG A O 1
ATOM 1271 N N . ASN A 1 159 ? 8.940 -14.472 5.772 1.00 89.19 159 ASN A N 1
ATOM 1272 C CA . ASN A 1 159 ? 9.450 -15.519 6.659 1.00 89.19 159 ASN A CA 1
ATOM 1273 C C . ASN A 1 159 ? 10.369 -14.943 7.750 1.00 89.19 159 ASN A C 1
ATOM 1275 O O . ASN A 1 159 ? 10.758 -13.772 7.710 1.00 89.19 159 ASN A O 1
ATOM 1279 N N . GLY A 1 160 ? 10.697 -15.762 8.756 1.00 89.44 160 GLY A N 1
ATOM 1280 C CA . GLY A 1 160 ? 11.528 -15.348 9.888 1.00 89.44 160 GLY A CA 1
ATOM 1281 C C . GLY A 1 160 ? 10.953 -14.110 10.581 1.00 89.44 160 GLY A C 1
ATOM 1282 O O . GLY A 1 160 ? 9.800 -14.107 11.000 1.00 89.44 160 GLY A O 1
ATOM 1283 N N . LYS A 1 161 ? 11.733 -13.024 10.634 1.00 87.00 161 LYS A N 1
ATOM 1284 C CA . LYS A 1 161 ? 11.316 -11.749 11.249 1.00 87.00 161 LYS A CA 1
ATOM 1285 C C . LYS A 1 161 ? 10.124 -11.057 10.570 1.00 87.00 161 LYS A C 1
ATOM 1287 O O . LYS A 1 161 ? 9.585 -10.119 11.141 1.00 87.00 161 LYS A O 1
ATOM 1292 N N . PHE A 1 162 ? 9.734 -11.489 9.369 1.00 88.12 162 PHE A N 1
ATOM 1293 C CA . PHE A 1 162 ? 8.604 -10.938 8.614 1.00 88.12 162 PHE A CA 1
ATOM 1294 C C . PHE A 1 162 ? 7.370 -11.848 8.637 1.00 88.12 162 PHE A C 1
ATOM 1296 O O . PHE A 1 162 ? 6.472 -11.665 7.827 1.00 88.12 162 PHE A O 1
ATOM 1303 N N . ILE A 1 163 ? 7.300 -12.853 9.516 1.00 86.00 163 ILE A N 1
ATOM 1304 C CA . ILE A 1 163 ? 6.145 -13.767 9.554 1.00 86.00 163 ILE A CA 1
ATOM 1305 C C . ILE A 1 163 ? 4.825 -13.033 9.873 1.00 86.00 163 ILE A C 1
ATOM 1307 O O . ILE A 1 163 ? 3.799 -13.302 9.250 1.00 86.00 163 ILE A O 1
ATOM 1311 N N . HIS A 1 164 ? 4.892 -12.015 10.737 1.00 82.12 164 HIS A N 1
ATOM 1312 C CA . HIS A 1 164 ? 3.787 -11.113 11.095 1.00 82.12 164 HIS A CA 1
ATOM 1313 C C . HIS A 1 164 ? 3.786 -9.813 10.274 1.00 82.12 164 HIS A C 1
ATOM 1315 O O . HIS A 1 164 ? 3.349 -8.771 10.749 1.00 82.12 164 HIS A O 1
ATOM 1321 N N . TRP A 1 165 ? 4.374 -9.826 9.076 1.00 87.31 165 TRP A N 1
ATOM 1322 C CA . TRP A 1 165 ? 4.358 -8.654 8.206 1.00 87.31 165 TRP A CA 1
ATOM 1323 C C . TRP A 1 165 ? 2.962 -8.477 7.604 1.00 87.31 165 TRP A C 1
ATOM 1325 O O . TRP A 1 165 ? 2.485 -9.361 6.905 1.00 87.31 165 TRP A O 1
ATOM 1335 N N . GLU A 1 166 ? 2.346 -7.323 7.827 1.00 87.75 166 GLU A N 1
ATOM 1336 C CA . GLU A 1 166 ? 1.013 -6.919 7.372 1.00 87.75 166 GLU A CA 1
ATOM 1337 C C . GLU A 1 166 ? 1.124 -5.848 6.261 1.00 87.75 166 GLU A C 1
ATOM 1339 O O . GLU A 1 166 ? 0.792 -4.678 6.470 1.00 87.75 166 GLU A O 1
ATOM 1344 N N . PRO A 1 167 ? 1.667 -6.163 5.069 1.00 88.88 167 PRO A N 1
ATOM 1345 C CA . PRO A 1 167 ? 1.810 -5.169 4.015 1.00 88.88 167 PRO A CA 1
ATOM 1346 C C . PRO A 1 167 ? 0.461 -4.785 3.409 1.00 88.88 167 PRO A C 1
ATOM 1348 O O . PRO A 1 167 ? -0.401 -5.635 3.192 1.00 88.88 167 PRO A O 1
ATOM 1351 N N . ILE A 1 168 ? 0.349 -3.524 2.992 1.00 90.81 168 ILE A N 1
ATOM 1352 C CA . ILE A 1 168 ? -0.554 -3.164 1.900 1.00 90.81 168 ILE A CA 1
ATOM 1353 C C . ILE A 1 168 ? 0.233 -3.297 0.602 1.00 90.81 168 ILE A C 1
ATOM 1355 O O . ILE A 1 168 ? 1.343 -2.772 0.469 1.00 90.81 168 ILE A O 1
ATOM 1359 N N . PHE A 1 169 ? -0.318 -4.048 -0.342 1.00 94.38 169 PHE A N 1
ATOM 1360 C CA . PHE A 1 169 ? 0.370 -4.416 -1.568 1.00 94.38 169 PHE A CA 1
ATOM 1361 C C . PHE A 1 169 ? -0.562 -4.357 -2.769 1.00 94.38 169 PHE A C 1
ATOM 1363 O O . PHE A 1 169 ? -1.769 -4.536 -2.644 1.00 94.38 169 PHE A O 1
ATOM 1370 N N . ILE A 1 170 ? 0.025 -4.152 -3.946 1.00 96.94 170 ILE A N 1
ATOM 1371 C CA . ILE A 1 170 ? -0.664 -4.385 -5.213 1.00 96.94 170 ILE A CA 1
ATOM 1372 C C . ILE A 1 170 ? -0.590 -5.885 -5.501 1.00 96.94 170 ILE A C 1
ATOM 1374 O O . ILE A 1 170 ? 0.499 -6.468 -5.527 1.00 96.94 170 ILE A O 1
ATOM 1378 N N . GLY A 1 171 ? -1.753 -6.499 -5.669 1.00 95.88 171 GLY A N 1
ATOM 1379 C CA . GLY A 1 171 ? -1.936 -7.931 -5.868 1.00 95.88 171 GLY A CA 1
ATOM 1380 C C . GLY A 1 171 ? -2.812 -8.234 -7.079 1.00 95.88 171 GLY A C 1
ATOM 1381 O O . GLY A 1 171 ? -2.952 -7.400 -7.979 1.00 95.88 171 GLY A O 1
ATOM 1382 N N . THR A 1 172 ? -3.410 -9.421 -7.100 1.00 95.94 172 THR A N 1
ATOM 1383 C CA . THR A 1 172 ? -4.342 -9.877 -8.144 1.00 95.94 172 THR A CA 1
ATOM 1384 C C . THR A 1 172 ? -5.493 -10.681 -7.535 1.00 95.94 172 THR A C 1
ATOM 1386 O O . THR A 1 172 ? -5.503 -10.998 -6.349 1.00 95.94 172 THR A O 1
ATOM 1389 N N . HIS A 1 173 ? -6.451 -11.095 -8.364 1.00 95.06 173 HIS A N 1
ATOM 1390 C CA . HIS A 1 173 ? -7.504 -12.037 -7.957 1.00 95.06 173 HIS A CA 1
ATOM 1391 C C . HIS A 1 173 ? -6.993 -13.421 -7.523 1.00 95.06 173 HIS A C 1
ATOM 1393 O O . HIS A 1 173 ? -7.752 -14.179 -6.929 1.00 95.06 173 HIS A O 1
ATOM 1399 N N . ALA A 1 174 ? -5.731 -13.763 -7.805 1.00 94.25 174 ALA A N 1
ATOM 1400 C CA . ALA A 1 174 ? -5.136 -15.030 -7.378 1.00 94.25 174 ALA A CA 1
ATOM 1401 C C . ALA A 1 174 ? -4.723 -15.045 -5.894 1.00 94.25 174 ALA A C 1
ATOM 1403 O O . ALA A 1 174 ? -4.395 -16.109 -5.369 1.00 94.25 174 ALA A O 1
ATOM 1404 N N . ASP A 1 175 ? -4.720 -13.889 -5.223 1.00 92.50 175 ASP A N 1
ATOM 1405 C CA . ASP A 1 175 ? -4.369 -13.806 -3.807 1.00 92.50 175 ASP A CA 1
ATOM 1406 C C . ASP A 1 175 ? -5.484 -14.418 -2.929 1.00 92.50 175 ASP A C 1
ATOM 1408 O O . ASP A 1 175 ? -6.671 -14.279 -3.251 1.00 92.50 175 ASP A O 1
ATOM 1412 N N . PRO A 1 176 ? -5.162 -15.067 -1.792 1.00 91.94 176 PRO A N 1
ATOM 1413 C CA . PRO A 1 176 ? -6.168 -15.604 -0.872 1.00 91.94 176 PRO A CA 1
ATOM 1414 C C . PRO A 1 176 ? -7.156 -14.531 -0.402 1.00 91.94 176 PRO A C 1
ATOM 1416 O O . PRO A 1 176 ? -6.774 -13.378 -0.190 1.00 91.94 176 PRO A O 1
ATOM 1419 N N . LEU A 1 177 ? -8.442 -14.881 -0.278 1.00 91.31 177 LEU A N 1
ATOM 1420 C CA . LEU A 1 177 ? -9.449 -13.995 0.323 1.00 91.31 177 LEU A CA 1
ATOM 1421 C C . LEU A 1 177 ? -9.110 -13.736 1.794 1.00 91.31 177 LEU A C 1
ATOM 1423 O O . LEU A 1 177 ? -8.497 -14.569 2.458 1.00 91.31 177 LEU A O 1
ATOM 1427 N N . TYR A 1 178 ? -9.537 -12.584 2.306 1.00 90.06 178 TYR A N 1
ATOM 1428 C CA . TYR A 1 178 ? -9.431 -12.305 3.731 1.00 90.06 178 TYR A CA 1
ATOM 1429 C C . TYR A 1 178 ? -10.364 -13.226 4.521 1.00 90.06 178 TYR A C 1
ATOM 1431 O O . TYR A 1 178 ? -11.495 -13.469 4.096 1.00 90.06 178 TYR A O 1
ATOM 1439 N N . ASP A 1 179 ? -9.928 -13.679 5.699 1.00 90.00 179 ASP A N 1
ATOM 1440 C CA . ASP A 1 179 ? -10.792 -14.427 6.613 1.00 90.00 179 ASP A CA 1
ATOM 1441 C C . ASP A 1 179 ? -11.931 -13.527 7.124 1.00 90.00 179 ASP A C 1
ATOM 1443 O O . ASP A 1 179 ? -11.721 -12.597 7.910 1.00 90.00 179 ASP A O 1
ATOM 1447 N N . GLU A 1 180 ? -13.150 -13.800 6.664 1.00 89.75 180 GLU A N 1
ATOM 1448 C CA . GLU A 1 180 ? -14.356 -13.021 6.968 1.00 89.75 180 GLU A CA 1
ATOM 1449 C C . GLU A 1 180 ? -14.820 -13.141 8.421 1.00 89.75 180 GLU A C 1
ATOM 1451 O O . GLU A 1 180 ? -15.614 -12.322 8.885 1.00 89.75 180 GLU A O 1
ATOM 1456 N N . ARG A 1 181 ? -14.302 -14.125 9.169 1.00 86.31 181 ARG A N 1
ATOM 1457 C CA . ARG A 1 181 ? -14.576 -14.272 10.607 1.00 86.31 181 ARG A CA 1
ATOM 1458 C C . ARG A 1 181 ? -13.898 -13.173 11.423 1.00 86.31 181 ARG A C 1
ATOM 1460 O O . ARG A 1 181 ? -14.297 -12.913 12.560 1.00 86.31 181 ARG A O 1
ATOM 1467 N N . LEU A 1 182 ? -12.875 -12.529 10.861 1.00 83.19 182 LEU A N 1
ATOM 1468 C CA . LEU A 1 182 ? -12.168 -11.435 11.505 1.00 83.19 182 LEU A CA 1
ATOM 1469 C C . LEU A 1 182 ? -12.939 -10.125 11.343 1.00 83.19 182 LEU A C 1
ATOM 1471 O O . LEU A 1 182 ? -13.201 -9.640 10.241 1.00 83.19 182 LEU A O 1
ATOM 1475 N N . SER A 1 183 ? -13.273 -9.533 12.485 1.00 80.94 183 SER A N 1
ATOM 1476 C CA . SER A 1 183 ? -13.978 -8.258 12.585 1.00 80.94 183 SER A CA 1
ATOM 1477 C C . SER A 1 183 ? -13.055 -7.135 13.039 1.00 80.94 183 SER A C 1
ATOM 1479 O O . SER A 1 183 ? -11.948 -7.355 13.542 1.00 80.94 183 SER A O 1
ATOM 1481 N N . TRP A 1 184 ? -13.527 -5.895 12.904 1.00 74.19 184 TRP A N 1
ATOM 1482 C CA . TRP A 1 184 ? -12.798 -4.743 13.427 1.00 74.19 184 TRP A CA 1
ATOM 1483 C C . TRP A 1 184 ? -12.571 -4.832 14.942 1.00 74.19 184 TRP A C 1
ATOM 1485 O O . TRP A 1 184 ? -11.480 -4.516 15.425 1.00 74.19 184 TRP A O 1
ATOM 1495 N N . GLU A 1 185 ? -13.595 -5.279 15.666 1.00 79.81 185 GLU A N 1
ATOM 1496 C CA . GLU A 1 185 ? -13.666 -5.338 17.125 1.00 79.81 185 GLU A CA 1
ATOM 1497 C C . GLU A 1 185 ? -12.785 -6.437 17.721 1.00 79.81 185 GLU A C 1
ATOM 1499 O O . GLU A 1 185 ? -12.303 -6.285 18.841 1.00 79.81 185 GLU A O 1
ATOM 1504 N N . GLY A 1 186 ? -12.536 -7.517 16.973 1.00 64.88 186 GLY A N 1
ATOM 1505 C CA . GLY A 1 186 ? -11.736 -8.656 17.430 1.00 64.88 186 GLY A CA 1
ATOM 1506 C C . GLY A 1 186 ? -10.245 -8.362 17.634 1.00 64.88 186 GLY A C 1
ATOM 1507 O O . GLY A 1 186 ? -9.542 -9.228 18.147 1.00 64.88 186 GLY A O 1
ATOM 1508 N N . LYS A 1 187 ? -9.756 -7.170 17.233 1.00 57.44 187 LYS A N 1
ATOM 1509 C CA . LYS A 1 187 ? -8.369 -6.667 17.405 1.00 57.44 187 LYS A CA 1
ATOM 1510 C C . LYS A 1 187 ? -7.245 -7.677 17.084 1.00 57.44 187 LYS A C 1
ATOM 1512 O O . LYS A 1 187 ? -6.133 -7.533 17.578 1.00 57.44 187 LYS A O 1
ATOM 1517 N N . SER A 1 188 ? -7.531 -8.688 16.271 1.00 59.88 188 SER A N 1
ATOM 1518 C CA . SER A 1 188 ? -6.554 -9.656 15.761 1.00 59.88 188 SER A CA 1
ATOM 1519 C C . SER A 1 188 ? -5.968 -9.135 14.447 1.00 59.88 188 SER A C 1
ATOM 1521 O O . SER A 1 188 ? -6.563 -8.223 13.868 1.00 59.88 188 SER A O 1
ATOM 1523 N N . ASP A 1 189 ? -4.838 -9.681 13.981 1.00 57.75 189 ASP A N 1
ATOM 1524 C CA . ASP A 1 189 ? -4.307 -9.394 12.634 1.00 57.75 189 ASP A CA 1
ATOM 1525 C C . ASP A 1 189 ? -5.443 -9.590 11.621 1.00 57.75 189 ASP A C 1
ATOM 1527 O O . ASP A 1 189 ? -5.985 -10.684 11.492 1.00 57.75 189 ASP A O 1
ATOM 1531 N N . LYS A 1 190 ? -5.867 -8.505 10.965 1.00 60.72 190 LYS A N 1
ATOM 1532 C CA . LYS A 1 190 ? -7.022 -8.498 10.047 1.00 60.72 190 LYS A CA 1
ATOM 1533 C C . LYS A 1 190 ? -6.625 -8.932 8.637 1.00 60.72 190 LYS A C 1
ATOM 1535 O O . LYS A 1 190 ? -7.481 -8.984 7.756 1.00 60.72 190 LYS A O 1
ATOM 1540 N N . MET A 1 191 ? -5.341 -9.209 8.429 1.00 61.38 191 MET A N 1
ATOM 1541 C CA . MET A 1 191 ? -4.692 -9.523 7.164 1.00 61.38 191 MET A CA 1
ATOM 1542 C C . MET A 1 191 ? -4.097 -10.941 7.199 1.00 61.38 191 MET A C 1
ATOM 1544 O O . MET A 1 191 ? -3.090 -11.201 6.534 1.00 61.38 191 MET A O 1
ATOM 1548 N N . THR A 1 192 ? -4.709 -11.866 7.956 1.00 57.81 192 THR A N 1
ATOM 1549 C CA . THR A 1 192 ? -4.398 -13.300 7.871 1.00 57.81 192 THR A CA 1
ATOM 1550 C C . THR A 1 192 ? -4.849 -13.819 6.504 1.00 57.81 192 THR A C 1
ATOM 1552 O O . THR A 1 192 ? -5.999 -14.223 6.318 1.00 57.81 192 THR A O 1
ATOM 1555 N N . GLN A 1 193 ? -3.948 -13.711 5.537 1.00 52.38 193 GLN A N 1
ATOM 1556 C CA . GLN A 1 193 ? -4.020 -14.305 4.206 1.00 52.38 193 GLN A CA 1
ATOM 1557 C C . GLN A 1 193 ? -3.062 -15.488 4.128 1.00 52.38 193 GLN A C 1
ATOM 1559 O O . GLN A 1 193 ? -1.978 -15.402 4.757 1.00 52.38 193 GLN A O 1
#

Foldseek 3Di:
DDDDPVPPPPDDDDPVDDDPCPPPDPCRDPCNVVVHFAQVLVVVLVVQVPDPDFKDFDDDPPFDDAPPPVVLVVVQQVVCDDPSVDPDADWFFDWGKDAAPPDDDDNFLVVVLVCVVVVRMDTPCCVPDVQQADDVCNVVVSPDDGDPGDYDPDDDDCDDSNVNHDTRTIHGPVDDRFDSVDGPVVPDNRRPD

Radius of gyration: 19.61 Å; chains: 1; bounding box: 48×38×40 Å

Sequence (193 aa):
MVPRHNNVFTETYNCSLSPPFLNVTSDQMYKTQKKLLYPVNVGRNVAREMAQTHYILPSDIELYPSPNIIPQFLKMIAENVGPLLSKNPKVFPLHLFEVSANQQVPENKTKLKEMLTQGTAVPFHKKLCPGCHSVPRAKEWQMADETKELKVFHVGKRNGKFIHWEPIFIGTHADPLYDERLSWEGKSDKMTQ

Organism: Asbolus verrucosus (NCBI:txid1661398)

Secondary structure (DSSP, 8-state):
-PPPGGGTS-S---TTSPPTTTT--GGGSHHHHTTPPP-HHHHHHHHHHT--SSEE----TT--PPTTHHHHHHHHHHH--GGGG--S---EEPP-EEE-TTSPPPSSHHHHHHHHHHTSEEETTTTT-TTTT--TTHHHHHHSPP-SS--------S-GGGTT----EEEETTSPPP-TT--STT-S-TT--